Protein AF-R5B9D8-F1 (afdb_monomer_lite)

Secondary structure (DSSP, 8-state):
----------------------------------S--S-PPPSS----HHHHHHHHHTT--SSGGGS-HHHHHHHHHHHHHHHHHHHHSTT--EEEEEEE--TTS--EEEEEETTS-TTTS-EEEEES-TTSTT-EEE-HHHHHHHHHHHHHHHHHHHHHHT-S-EEEE--SS-EE----HHHHHTTTTTTTEE---EEEE-----HHHHHHHHHHHHHHHHHTT-BEEEEEEEES-HHHHHH--TTTHHHHHHTT-EEEEEEEEE-TT--EEE-

Sequence (275 aa):
MRYYKKVLALFCAGLILFGLWGCSGRMDNREDTKTNRLDLPPEHLELSERQREILKKENLPQEYDKLTQTQKRAICRMEKMLCYLDEKYPGVEFRYLEYSAGYFDTEWLSVYPRGGSSSRDIVTVRPAGYNENGTFTDNYIGVYVRPYYEEAIAQYVKDYFQSGNVLVIGPDSVKTTLESTDDAAAGKIAGNCSGSCHIYFYLNLTDEKMKEFCEAFGAWCAENGYSGDHLVTLVESSEKLEEISEFNQYSYLNEDTYTLQYHCTVSTGGTVDIL

Foldseek 3Di:
DDDDDDDDDDDDDDDDDDDDDDDDDPDPPPPPPPPPPPDQQDCADDDDPLLLVVCVVVVHDSHLNRDDSVSSRQSVVVVLQLVVCCVLPPPWDWAFDDWDDDPVQFTKTWTATVVDDSVQRIKIKHAPDDPPPSDIDIQNLQSLLVVVVQVVLLVVVCVVVVDNFKGKAWDSGWQFPDSDSVCSVVVVCFQTTETEIEMEGEDPDDPVRVVVVLVVSLQVCLVRQYFYWYKYFHAPDSVVSVVDDPVCPVVCVVVVRTDDIWTWGQDSNSDTDID

pLDDT: mean 82.47, std 21.44, range [25.39, 98.12]

Structure (mmCIF, N/CA/C/O backbone):
data_AF-R5B9D8-F1
#
_entry.id   AF-R5B9D8-F1
#
loop_
_atom_site.group_PDB
_atom_site.id
_atom_site.type_symbol
_atom_site.label_atom_id
_atom_site.label_alt_id
_atom_site.label_comp_id
_atom_site.label_asym_id
_atom_site.label_entity_id
_atom_site.label_seq_id
_atom_site.pdbx_PDB_ins_code
_atom_site.Cartn_x
_atom_site.Cartn_y
_atom_site.Cartn_z
_atom_site.occupancy
_atom_site.B_iso_or_equiv
_atom_site.auth_seq_id
_atom_site.auth_comp_id
_atom_site.auth_asym_id
_atom_site.auth_atom_id
_atom_site.pdbx_PDB_model_num
ATOM 1 N N . MET A 1 1 ? -8.682 30.482 -6.692 1.00 27.69 1 MET A N 1
ATOM 2 C CA . MET A 1 1 ? -7.330 31.083 -6.806 1.00 27.69 1 MET A CA 1
ATOM 3 C C . MET A 1 1 ? -6.332 30.008 -6.399 1.00 27.69 1 MET A C 1
ATOM 5 O O . MET A 1 1 ? -6.413 29.543 -5.281 1.00 27.69 1 MET A O 1
ATOM 9 N N . ARG A 1 2 ? -5.711 29.321 -7.363 1.00 29.78 2 ARG A N 1
ATOM 10 C CA . ARG A 1 2 ? -4.377 29.596 -7.940 1.00 29.78 2 ARG A CA 1
ATOM 11 C C . ARG A 1 2 ? -3.217 29.236 -6.985 1.00 29.78 2 ARG A C 1
ATOM 13 O O . ARG A 1 2 ? -2.939 29.972 -6.054 1.00 29.78 2 ARG A O 1
ATOM 20 N N . TYR A 1 3 ? -2.515 28.167 -7.376 1.00 33.38 3 TYR A N 1
ATOM 21 C CA . TYR A 1 3 ? -1.113 27.820 -7.098 1.00 33.38 3 TYR A CA 1
ATOM 22 C C . TYR A 1 3 ? -0.706 27.372 -5.68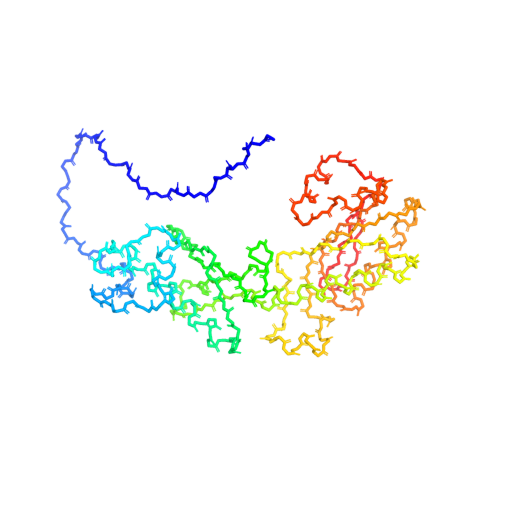9 1.00 33.38 3 TYR A C 1
ATOM 24 O O . TYR A 1 3 ? -0.125 28.142 -4.939 1.00 33.38 3 TYR A O 1
ATOM 32 N N . TYR A 1 4 ? -0.772 26.057 -5.467 1.00 32.19 4 TYR A N 1
ATOM 33 C CA . TYR A 1 4 ? 0.321 25.325 -4.817 1.00 32.19 4 TYR A CA 1
ATOM 34 C C . TYR A 1 4 ? 0.658 24.063 -5.623 1.00 32.19 4 TYR A C 1
ATOM 36 O O . TYR A 1 4 ? 0.332 22.942 -5.260 1.00 32.19 4 TYR A O 1
ATOM 44 N N . LYS A 1 5 ? 1.320 24.272 -6.768 1.00 38.22 5 LYS A N 1
ATOM 45 C CA . LYS A 1 5 ? 2.257 23.287 -7.319 1.00 38.22 5 LYS A CA 1
ATOM 46 C C . LYS A 1 5 ? 3.585 23.505 -6.590 1.00 38.22 5 LYS A C 1
ATOM 48 O O . LYS A 1 5 ? 4.184 24.564 -6.760 1.00 38.22 5 LYS A O 1
ATOM 53 N N . LYS A 1 6 ? 4.039 22.534 -5.802 1.00 29.27 6 LYS A N 1
ATOM 54 C CA . LYS A 1 6 ? 5.438 22.394 -5.369 1.00 29.27 6 LYS A CA 1
ATOM 55 C C . LYS A 1 6 ? 5.791 20.918 -5.561 1.00 29.27 6 LYS A C 1
ATOM 57 O O . LYS A 1 6 ? 5.162 20.071 -4.952 1.00 29.27 6 LYS A O 1
ATOM 62 N N . VAL A 1 7 ? 6.461 20.580 -6.663 1.00 36.31 7 VAL A N 1
ATOM 63 C CA . VAL A 1 7 ? 7.930 20.563 -6.803 1.00 36.31 7 VAL A CA 1
ATOM 64 C C . VAL A 1 7 ? 8.514 19.402 -5.999 1.00 36.31 7 VAL A C 1
ATOM 66 O O . VAL A 1 7 ? 8.877 19.560 -4.842 1.00 36.31 7 VAL A O 1
ATOM 69 N N . LEU A 1 8 ? 8.626 18.253 -6.665 1.00 31.11 8 LEU A N 1
ATOM 70 C CA . LEU A 1 8 ? 9.681 17.279 -6.416 1.00 31.11 8 LEU A CA 1
ATOM 71 C C . LEU A 1 8 ? 10.072 16.677 -7.770 1.00 31.11 8 LEU A C 1
ATOM 73 O O . LEU A 1 8 ? 9.600 15.630 -8.182 1.00 31.11 8 LEU A O 1
ATOM 77 N N . ALA A 1 9 ? 10.846 17.441 -8.530 1.00 33.75 9 ALA A N 1
ATOM 78 C CA . ALA A 1 9 ? 11.525 16.964 -9.721 1.00 33.75 9 ALA A CA 1
ATOM 79 C C . ALA A 1 9 ? 12.817 17.772 -9.851 1.00 33.75 9 ALA A C 1
ATOM 81 O O . ALA A 1 9 ? 12.778 18.995 -9.714 1.00 33.75 9 ALA A O 1
ATOM 82 N N . LEU A 1 10 ? 13.912 17.070 -10.155 1.00 33.00 10 LEU A N 1
ATOM 83 C CA . LEU A 1 10 ? 15.244 17.564 -10.537 1.00 33.00 10 LEU A CA 1
ATOM 84 C C . LEU A 1 10 ? 16.211 17.956 -9.408 1.00 33.00 10 LEU A C 1
ATOM 86 O O . LEU A 1 10 ? 16.256 19.103 -8.991 1.00 33.00 10 LEU A O 1
ATOM 90 N N . PHE A 1 11 ? 17.115 17.031 -9.077 1.00 33.09 11 PHE A N 1
ATOM 91 C CA . PHE A 1 11 ? 18.554 17.285 -8.886 1.00 33.09 11 PHE A CA 1
ATOM 92 C C . PHE A 1 11 ? 19.258 16.003 -9.381 1.00 33.09 11 PHE A C 1
ATOM 94 O O . PHE A 1 11 ? 18.942 14.920 -8.913 1.00 33.09 11 PHE A O 1
ATOM 101 N N . CYS A 1 12 ? 20.069 15.996 -10.441 1.00 32.62 12 CYS A N 1
ATOM 102 C CA . CYS A 1 12 ? 21.365 16.659 -10.535 1.00 32.62 12 CYS A CA 1
ATOM 103 C C . CYS A 1 12 ? 21.756 16.940 -11.996 1.00 32.62 12 CYS A C 1
ATOM 105 O O . CYS A 1 12 ? 21.919 16.013 -12.789 1.00 32.62 12 CYS A O 1
ATOM 107 N N . ALA A 1 13 ? 22.034 18.203 -12.319 1.00 32.88 13 ALA A N 1
ATOM 108 C CA . ALA A 1 13 ? 22.912 18.565 -13.428 1.00 32.88 13 ALA A CA 1
ATOM 109 C C . ALA A 1 13 ? 23.598 19.907 -13.129 1.00 32.88 13 ALA A C 1
ATOM 111 O O . ALA A 1 13 ? 22.935 20.931 -13.006 1.00 32.88 13 ALA A O 1
ATOM 112 N N . GLY A 1 14 ? 24.932 19.885 -13.051 1.00 32.25 14 GLY A N 1
ATOM 113 C CA . GLY A 1 14 ? 25.779 21.054 -13.298 1.00 32.25 14 GLY A CA 1
ATOM 114 C C . GLY A 1 14 ? 26.207 21.885 -12.089 1.00 32.25 14 GLY A C 1
ATOM 115 O O . GLY A 1 14 ? 25.627 22.929 -11.836 1.00 32.25 14 GLY A O 1
ATOM 116 N N . LEU A 1 15 ? 27.326 21.509 -11.459 1.00 31.81 15 LEU A N 1
ATOM 117 C CA . LEU A 1 15 ? 28.283 22.467 -10.886 1.00 31.81 15 LEU A CA 1
ATOM 118 C C . LEU A 1 15 ? 29.710 21.923 -11.056 1.00 31.81 15 LEU A C 1
ATOM 120 O O . LEU A 1 15 ? 30.283 21.309 -10.163 1.00 31.81 15 LEU A O 1
ATOM 124 N N . ILE A 1 16 ? 30.291 22.164 -12.228 1.00 39.19 16 ILE A N 1
ATOM 125 C CA . ILE A 1 16 ? 31.743 22.278 -12.378 1.00 39.19 16 ILE A CA 1
ATOM 126 C C . ILE A 1 16 ? 31.962 23.669 -12.952 1.00 39.19 16 ILE A C 1
ATOM 128 O O . ILE A 1 16 ? 31.450 23.936 -14.035 1.00 39.19 16 ILE A O 1
ATOM 132 N N . LEU A 1 17 ? 32.665 24.536 -12.215 1.00 34.97 17 LEU A N 1
ATOM 133 C CA . LEU A 1 17 ? 33.720 25.419 -12.724 1.00 34.97 17 LEU A CA 1
ATOM 134 C C . LEU A 1 17 ? 34.327 26.278 -11.588 1.00 34.97 17 LEU A C 1
ATOM 136 O O . LEU A 1 17 ? 33.625 26.971 -10.860 1.00 34.97 17 LEU A O 1
ATOM 140 N N . PHE A 1 18 ? 35.663 26.238 -11.548 1.00 34.41 18 PHE A N 1
ATOM 141 C CA . PHE A 1 18 ? 36.641 27.105 -10.872 1.00 34.41 18 PHE A CA 1
ATOM 142 C C . PHE A 1 18 ? 36.944 26.938 -9.371 1.00 34.41 18 PHE A C 1
ATOM 144 O O . PHE A 1 18 ? 36.480 27.681 -8.515 1.00 34.41 18 PHE A O 1
ATOM 151 N N . GLY A 1 19 ? 37.939 26.080 -9.122 1.00 32.44 19 GLY A N 1
ATOM 152 C CA . GLY A 1 19 ? 39.012 26.305 -8.152 1.00 32.44 19 GLY A CA 1
ATOM 153 C C . GLY A 1 19 ? 40.303 25.659 -8.673 1.00 32.44 19 GLY A C 1
ATOM 154 O O . GLY A 1 19 ? 40.477 24.451 -8.557 1.00 32.44 19 GLY A O 1
ATOM 155 N N . LEU A 1 20 ? 41.166 26.439 -9.333 1.00 35.62 20 LEU A N 1
ATOM 156 C CA . LEU A 1 20 ? 42.507 26.021 -9.766 1.00 35.62 20 LEU A CA 1
ATOM 157 C C . LEU A 1 20 ? 43.521 26.159 -8.616 1.00 35.62 20 LEU A C 1
ATOM 159 O O . LEU A 1 20 ? 43.410 27.083 -7.816 1.00 35.62 20 LEU A O 1
ATOM 163 N N . TRP A 1 21 ? 44.550 25.299 -8.684 1.00 32.94 21 TRP A N 1
ATOM 164 C CA . TRP A 1 21 ? 45.818 25.244 -7.925 1.00 32.94 21 TRP A CA 1
ATOM 165 C C . TRP A 1 21 ? 45.759 24.670 -6.499 1.00 32.94 21 TRP A C 1
ATOM 167 O O . TRP A 1 21 ? 45.088 25.201 -5.633 1.00 32.94 21 TRP A O 1
ATOM 177 N N . GLY A 1 22 ? 46.507 23.625 -6.142 1.00 25.39 22 GLY A N 1
ATOM 178 C CA . GLY A 1 22 ? 47.475 22.813 -6.875 1.00 25.39 22 GLY A CA 1
ATOM 179 C C . GLY A 1 22 ? 48.211 21.894 -5.893 1.00 25.39 22 GLY A C 1
ATOM 180 O O . GLY A 1 22 ? 48.452 22.285 -4.758 1.00 25.39 22 GLY A O 1
ATOM 181 N N . CYS A 1 23 ? 48.560 20.687 -6.335 1.00 29.36 23 CYS A N 1
ATOM 182 C CA . CYS A 1 23 ? 49.797 19.997 -5.971 1.00 29.36 23 CYS A CA 1
ATOM 183 C C . CYS A 1 23 ? 49.978 18.803 -6.909 1.00 29.36 23 CYS A C 1
ATOM 185 O O . CYS A 1 23 ? 49.129 17.918 -6.993 1.00 29.36 23 CYS A O 1
ATOM 187 N N . SER A 1 24 ? 51.095 18.825 -7.634 1.00 33.47 24 SER A N 1
ATOM 188 C CA . SER A 1 24 ? 51.610 17.727 -8.442 1.00 33.47 24 SER A CA 1
ATOM 189 C C . SER A 1 24 ? 51.655 16.427 -7.644 1.00 33.47 24 SER A C 1
ATOM 191 O O . SER A 1 24 ? 52.477 16.266 -6.748 1.00 33.47 24 SER A O 1
ATOM 193 N N . GLY A 1 25 ? 50.825 15.476 -8.047 1.00 27.89 25 GLY A N 1
ATOM 194 C CA . GLY A 1 25 ? 50.969 14.065 -7.739 1.00 27.89 25 GLY A CA 1
ATOM 195 C C . GLY A 1 25 ? 50.759 13.308 -9.035 1.00 27.89 25 GLY A C 1
ATOM 196 O O . GLY A 1 25 ? 49.635 13.147 -9.495 1.00 27.89 25 GLY A O 1
ATOM 197 N N . ARG A 1 26 ? 51.859 12.911 -9.666 1.00 32.00 26 ARG A N 1
ATOM 198 C CA . ARG A 1 26 ? 51.882 12.019 -10.822 1.00 32.00 26 ARG A CA 1
ATOM 199 C C . ARG A 1 26 ? 51.353 10.659 -10.348 1.00 32.00 26 ARG A C 1
ATOM 201 O O . ARG A 1 26 ? 52.117 9.862 -9.821 1.00 32.00 26 ARG A O 1
ATOM 208 N N . MET A 1 27 ? 50.042 10.447 -10.443 1.00 27.39 27 MET A N 1
ATOM 209 C CA . MET A 1 27 ? 49.426 9.142 -10.220 1.00 27.39 27 MET A CA 1
ATOM 210 C C . MET A 1 27 ? 49.463 8.392 -11.543 1.00 27.39 27 MET A C 1
ATOM 212 O O . MET A 1 27 ? 48.780 8.754 -12.499 1.00 27.39 27 MET A O 1
ATOM 216 N N . ASP A 1 28 ? 50.338 7.392 -11.591 1.00 27.53 28 ASP A N 1
ATOM 217 C CA . ASP A 1 28 ? 50.348 6.381 -12.633 1.00 27.53 28 ASP A CA 1
ATOM 218 C C . ASP A 1 28 ? 48.935 5.827 -12.827 1.00 27.53 28 ASP A C 1
ATOM 220 O O . ASP A 1 28 ? 48.217 5.559 -11.860 1.00 27.53 28 ASP A O 1
ATOM 224 N N . ASN A 1 29 ? 48.564 5.649 -14.096 1.00 33.94 29 ASN A N 1
ATOM 225 C CA . ASN A 1 29 ? 47.385 4.910 -14.522 1.00 33.94 29 ASN A CA 1
ATOM 226 C C . ASN A 1 29 ? 47.456 3.488 -13.955 1.00 33.94 29 ASN A C 1
ATOM 228 O O . ASN A 1 29 ? 47.961 2.567 -14.597 1.00 33.94 29 ASN A O 1
ATOM 232 N N . ARG A 1 30 ? 46.936 3.300 -12.746 1.00 31.50 30 ARG A N 1
ATOM 233 C CA . ARG A 1 30 ? 46.446 2.009 -12.305 1.00 31.50 30 ARG A CA 1
ATOM 234 C C . ARG A 1 30 ? 44.978 1.993 -12.682 1.00 31.50 30 ARG A C 1
ATOM 236 O O . ARG A 1 30 ? 44.155 2.661 -12.070 1.00 31.50 30 ARG A O 1
ATOM 243 N N . GLU A 1 31 ? 44.697 1.288 -13.767 1.00 37.78 31 GLU A N 1
ATOM 244 C CA . GLU A 1 31 ? 43.374 0.775 -14.086 1.00 37.78 31 GLU A CA 1
ATOM 245 C C . GLU A 1 31 ? 42.810 0.069 -12.840 1.00 37.78 31 GLU A C 1
ATOM 247 O O . GLU A 1 31 ? 43.028 -1.128 -12.630 1.00 37.78 31 GLU A O 1
ATOM 252 N N . ASP A 1 32 ? 42.077 0.802 -12.002 1.00 32.09 32 ASP A N 1
ATOM 253 C CA . ASP A 1 32 ? 41.196 0.229 -10.986 1.00 32.09 32 ASP A CA 1
ATOM 254 C C . ASP A 1 32 ? 39.976 -0.359 -11.703 1.00 32.09 32 ASP A C 1
ATOM 256 O O . ASP A 1 32 ? 38.847 0.128 -11.671 1.00 32.09 32 ASP A O 1
ATOM 260 N N . THR A 1 33 ? 40.250 -1.454 -12.408 1.00 35.25 33 THR A N 1
ATOM 261 C CA . THR A 1 33 ? 39.297 -2.304 -13.113 1.00 35.25 33 THR A CA 1
ATOM 262 C C . THR A 1 33 ? 38.542 -3.150 -12.092 1.00 35.25 33 THR A C 1
ATOM 264 O O . THR A 1 33 ? 38.706 -4.365 -12.054 1.00 35.25 33 THR A O 1
ATOM 267 N N . LYS A 1 34 ? 37.751 -2.520 -11.218 1.00 35.97 34 LYS A N 1
ATOM 268 C CA . LYS A 1 34 ? 36.760 -3.202 -10.362 1.00 35.97 34 LYS A CA 1
ATOM 269 C C . LYS A 1 34 ? 35.503 -2.365 -10.096 1.00 35.97 34 LYS A C 1
ATOM 271 O O . LYS A 1 34 ? 34.794 -2.610 -9.128 1.00 35.97 34 LYS A O 1
ATOM 276 N N . THR A 1 35 ? 35.157 -1.433 -10.977 1.00 36.94 35 THR A N 1
ATOM 277 C CA . THR A 1 35 ? 33.750 -1.055 -11.154 1.00 36.94 35 THR A CA 1
ATOM 278 C C . THR A 1 35 ? 33.076 -2.141 -11.986 1.00 36.94 35 THR A C 1
ATOM 280 O O . THR A 1 35 ? 33.564 -2.519 -13.049 1.00 36.94 35 THR A O 1
ATOM 283 N N . ASN A 1 36 ? 31.999 -2.701 -11.441 1.00 39.03 36 ASN A N 1
ATOM 284 C CA . ASN A 1 36 ? 31.184 -3.773 -12.006 1.00 39.03 36 ASN A CA 1
ATOM 285 C C . ASN A 1 36 ? 31.029 -3.629 -13.538 1.00 39.03 36 ASN A C 1
ATOM 287 O O . ASN A 1 36 ? 30.286 -2.780 -14.020 1.00 39.03 36 ASN A O 1
ATOM 291 N N . ARG A 1 37 ? 31.743 -4.461 -14.309 1.00 37.72 37 ARG A N 1
ATOM 292 C CA . ARG A 1 37 ? 31.668 -4.562 -15.783 1.00 37.72 37 ARG A CA 1
ATOM 293 C C . ARG A 1 37 ? 30.352 -5.196 -16.274 1.00 37.72 37 ARG A C 1
ATOM 295 O O . ARG A 1 37 ? 30.270 -5.599 -17.430 1.00 37.72 37 ARG A O 1
ATOM 302 N N . LEU A 1 38 ? 29.336 -5.311 -15.419 1.00 47.44 38 LEU A N 1
ATOM 303 C CA . LEU A 1 38 ? 28.010 -5.781 -15.801 1.00 47.44 38 LEU A CA 1
ATOM 304 C C . LEU A 1 38 ? 27.117 -4.573 -16.121 1.00 47.44 38 LEU A C 1
ATOM 306 O O . LEU A 1 38 ? 26.884 -3.724 -15.266 1.00 47.44 38 LEU A O 1
ATOM 310 N N . ASP A 1 39 ? 26.609 -4.546 -17.355 1.00 60.81 39 ASP A N 1
ATOM 311 C CA . ASP A 1 39 ? 25.593 -3.632 -17.902 1.00 60.81 39 ASP A CA 1
ATOM 312 C C . ASP A 1 39 ? 26.059 -2.242 -18.383 1.00 60.81 39 ASP A C 1
ATOM 314 O O . ASP A 1 39 ? 25.460 -1.214 -18.049 1.00 60.81 39 ASP A O 1
ATOM 318 N N . LEU A 1 40 ? 27.067 -2.187 -19.262 1.00 66.25 40 LEU A N 1
ATOM 319 C CA . LEU A 1 40 ? 27.126 -1.065 -20.207 1.00 66.25 40 LEU A CA 1
ATOM 320 C C . LEU A 1 40 ? 25.925 -1.183 -21.163 1.00 66.25 40 LEU A C 1
ATOM 322 O O . LEU A 1 40 ? 25.760 -2.240 -21.777 1.00 66.25 40 LEU A O 1
ATOM 326 N N . PRO A 1 41 ? 25.070 -0.150 -21.283 1.00 78.62 41 PRO A N 1
ATOM 327 C CA . PRO A 1 41 ? 23.979 -0.184 -22.243 1.00 78.62 41 PRO A CA 1
ATOM 328 C C . PRO A 1 41 ? 24.560 -0.260 -23.667 1.00 78.62 41 PRO A C 1
ATOM 330 O O . PRO A 1 41 ? 25.654 0.268 -23.902 1.00 78.62 41 PRO A O 1
ATOM 333 N N . PRO A 1 42 ? 23.865 -0.915 -24.612 1.00 83.06 42 PRO A N 1
ATOM 334 C CA . PRO A 1 42 ? 24.361 -1.075 -25.976 1.00 83.06 42 PRO A CA 1
ATOM 335 C C . PRO A 1 42 ? 24.597 0.290 -26.634 1.00 83.06 42 PRO A C 1
ATOM 337 O O . PRO A 1 42 ? 23.949 1.275 -26.276 1.00 83.06 42 PRO A O 1
ATOM 340 N N . GLU A 1 43 ? 25.513 0.367 -27.603 1.00 78.25 43 GLU A N 1
ATOM 341 C CA . GLU A 1 43 ? 25.778 1.627 -28.317 1.00 78.25 43 GLU A CA 1
ATOM 342 C C . GLU A 1 43 ? 24.554 2.088 -29.114 1.00 78.25 43 GLU A C 1
ATOM 344 O O . GLU A 1 43 ? 24.194 3.268 -29.041 1.00 78.25 43 GLU A O 1
ATOM 349 N N . HIS A 1 44 ? 23.874 1.127 -29.748 1.00 79.62 44 HIS A N 1
ATOM 350 C CA . HIS A 1 44 ? 22.641 1.292 -30.509 1.00 79.62 44 HIS A CA 1
ATOM 351 C C . HIS A 1 44 ? 21.555 0.342 -29.996 1.00 79.62 44 HIS A C 1
ATOM 353 O O . HIS A 1 44 ? 21.830 -0.813 -29.669 1.00 79.62 44 HIS A O 1
ATOM 359 N N . LEU A 1 45 ? 20.318 0.829 -29.946 1.00 89.12 45 LEU A N 1
ATOM 360 C CA . LEU A 1 45 ? 19.140 0.063 -29.553 1.00 89.12 45 LEU A CA 1
ATOM 361 C C . LEU A 1 45 ? 17.917 0.636 -30.266 1.00 89.12 45 LEU A C 1
ATOM 363 O O . LEU A 1 45 ? 17.684 1.848 -30.235 1.00 89.12 45 LEU A O 1
ATOM 367 N N . GLU A 1 46 ? 17.110 -0.228 -30.873 1.00 92.44 46 GLU A N 1
ATOM 368 C CA . GLU A 1 46 ? 15.774 0.163 -31.312 1.00 92.44 46 GLU A CA 1
ATOM 369 C C . GLU A 1 46 ? 14.851 0.230 -30.094 1.00 92.44 46 GLU A C 1
ATOM 371 O O . GLU A 1 46 ? 14.567 -0.780 -29.455 1.00 92.44 46 GLU A O 1
ATOM 376 N N . LEU A 1 47 ? 14.408 1.442 -29.750 1.00 93.12 47 LEU A N 1
ATOM 377 C CA . LEU A 1 47 ? 13.523 1.658 -28.605 1.00 93.12 47 LEU A CA 1
ATOM 378 C C . LEU A 1 47 ? 12.143 1.054 -28.859 1.00 93.12 47 LEU A C 1
ATOM 380 O O . LEU A 1 47 ? 11.502 1.389 -29.867 1.00 93.12 47 LEU A O 1
ATOM 384 N N . SER A 1 48 ? 11.669 0.260 -27.896 1.00 94.06 48 SER A N 1
ATOM 385 C CA . SER A 1 48 ? 10.288 -0.226 -27.856 1.00 94.06 48 SER A CA 1
ATOM 386 C C . SER A 1 48 ? 9.296 0.934 -27.692 1.00 94.06 48 SER A C 1
ATOM 388 O O . SER A 1 48 ? 9.665 2.042 -27.289 1.00 94.06 48 SER A O 1
ATOM 390 N N . GLU A 1 49 ? 8.018 0.696 -27.994 1.00 94.56 49 GLU A N 1
ATOM 391 C CA . GLU A 1 49 ? 6.959 1.699 -27.807 1.00 94.56 49 GLU A CA 1
ATOM 392 C C . GLU A 1 49 ? 6.887 2.165 -26.347 1.00 94.56 49 GLU A C 1
ATOM 394 O O . GLU A 1 49 ? 6.982 3.363 -26.080 1.00 94.56 49 GLU A O 1
ATOM 399 N N . ARG A 1 50 ? 6.881 1.217 -25.401 1.00 94.75 50 ARG A N 1
ATOM 400 C CA . ARG A 1 50 ? 6.924 1.482 -23.955 1.00 94.75 50 ARG A CA 1
ATOM 401 C C . ARG A 1 50 ? 8.104 2.372 -23.563 1.00 94.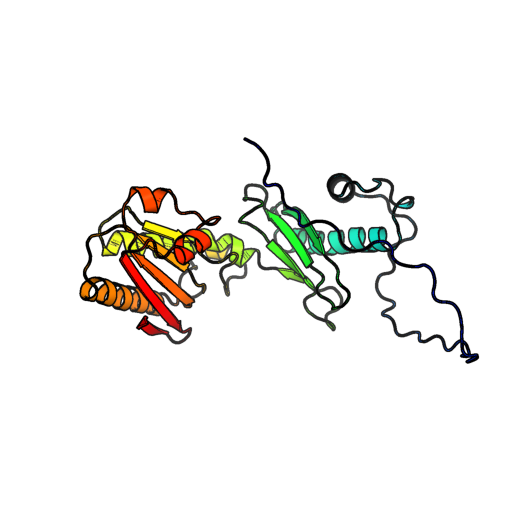75 50 ARG A C 1
ATOM 403 O O . ARG A 1 50 ? 7.933 3.349 -22.837 1.00 94.75 50 ARG A O 1
ATOM 410 N N . GLN A 1 51 ? 9.302 2.086 -24.071 1.00 96.00 51 GLN A N 1
ATOM 411 C CA . GLN A 1 51 ? 10.478 2.907 -23.777 1.00 96.00 51 GLN A CA 1
ATOM 412 C C . GLN A 1 51 ? 10.343 4.330 -24.339 1.00 96.00 51 GLN A C 1
ATOM 414 O O . GLN A 1 51 ? 10.711 5.295 -23.667 1.00 96.00 51 GLN A O 1
ATOM 419 N N . ARG A 1 52 ? 9.784 4.494 -25.545 1.00 96.44 52 ARG A N 1
ATOM 420 C CA . ARG A 1 52 ? 9.529 5.822 -26.133 1.00 96.44 52 ARG A CA 1
ATOM 421 C C . ARG A 1 52 ? 8.501 6.613 -25.332 1.00 96.44 52 ARG A C 1
ATOM 423 O O . ARG A 1 52 ? 8.679 7.818 -25.162 1.00 96.44 52 ARG A O 1
ATOM 430 N N . GLU A 1 53 ? 7.464 5.960 -24.818 1.00 95.81 53 GLU A N 1
ATOM 431 C CA . GLU A 1 53 ? 6.464 6.591 -23.952 1.00 95.81 53 GLU A CA 1
ATOM 432 C C . GLU A 1 53 ? 7.067 7.082 -22.634 1.00 95.81 53 GLU A C 1
ATOM 434 O O . GLU A 1 53 ? 6.819 8.224 -22.240 1.00 95.81 53 GLU A O 1
ATOM 439 N N . ILE A 1 54 ? 7.914 6.267 -21.994 1.00 96.50 54 ILE A N 1
ATOM 440 C CA . ILE A 1 54 ? 8.650 6.650 -20.780 1.00 96.50 54 ILE A CA 1
ATOM 441 C C . ILE A 1 54 ? 9.528 7.874 -21.062 1.00 96.50 54 ILE A C 1
ATOM 443 O O . ILE A 1 54 ? 9.417 8.889 -20.375 1.00 96.50 54 ILE A O 1
ATOM 447 N N . LEU A 1 55 ? 10.343 7.829 -22.123 1.00 96.75 55 LEU A N 1
ATOM 448 C CA . LEU A 1 55 ? 11.208 8.949 -22.509 1.00 96.75 55 LEU A CA 1
ATOM 449 C C . LEU A 1 55 ? 10.400 10.218 -22.805 1.00 96.75 55 LEU A C 1
ATOM 451 O O . LEU A 1 55 ? 10.776 11.305 -22.372 1.00 96.75 55 LEU A O 1
ATOM 455 N N . LYS A 1 56 ? 9.260 10.092 -23.492 1.00 96.50 56 LYS A N 1
ATOM 456 C CA . LYS A 1 56 ? 8.357 11.214 -23.765 1.00 96.50 56 LYS A CA 1
ATOM 457 C C . LYS A 1 56 ? 7.799 11.821 -22.477 1.00 96.50 56 LYS A C 1
ATOM 459 O O . LYS A 1 56 ? 7.754 13.045 -22.374 1.00 96.50 56 LYS A O 1
ATOM 464 N N . LYS A 1 57 ? 7.388 10.998 -21.506 1.00 94.75 57 LYS A N 1
ATOM 465 C CA . LYS A 1 57 ? 6.872 11.461 -20.206 1.00 94.75 57 LYS A CA 1
ATOM 466 C C . LYS A 1 57 ? 7.932 12.234 -19.415 1.00 94.75 57 LYS A C 1
ATOM 468 O O . LYS A 1 57 ? 7.612 13.259 -18.820 1.00 94.75 57 LYS A O 1
ATOM 473 N N . GLU A 1 58 ? 9.187 11.799 -19.496 1.00 93.00 58 GLU A N 1
ATOM 474 C CA . GLU A 1 58 ? 10.347 12.466 -18.887 1.00 93.00 58 GLU A CA 1
ATOM 475 C C . GLU A 1 58 ? 10.879 13.662 -19.704 1.00 93.00 58 GLU A C 1
ATOM 477 O O . GLU A 1 58 ? 11.865 14.291 -19.325 1.00 93.00 58 GLU A O 1
ATOM 482 N N . ASN A 1 59 ? 10.233 14.016 -20.824 1.00 96.19 59 ASN A N 1
ATOM 483 C CA . ASN A 1 59 ? 10.672 15.064 -21.757 1.00 96.19 59 ASN A CA 1
ATOM 484 C C . ASN A 1 59 ? 12.092 14.838 -22.320 1.00 96.19 59 ASN A C 1
ATOM 486 O O . ASN A 1 59 ? 12.850 15.785 -22.542 1.00 96.19 59 ASN A O 1
ATOM 490 N N . LEU A 1 60 ? 12.448 13.577 -22.568 1.00 95.88 60 LEU A N 1
ATOM 491 C CA . LEU A 1 60 ? 13.729 13.152 -23.128 1.00 95.88 60 LEU A CA 1
ATOM 492 C C . LEU A 1 60 ? 13.636 12.849 -24.638 1.00 95.88 60 LEU A C 1
ATOM 494 O O . LEU A 1 60 ? 12.545 12.607 -25.165 1.00 95.88 60 LEU A O 1
ATOM 498 N N . PRO A 1 61 ? 14.775 12.837 -25.364 1.00 95.81 61 PRO A N 1
ATOM 499 C CA . PRO A 1 61 ? 14.813 12.410 -26.761 1.00 95.81 61 PRO A CA 1
ATOM 500 C C . PRO A 1 61 ? 14.268 10.986 -26.948 1.00 95.81 61 PRO A C 1
ATOM 502 O O . PRO A 1 61 ? 14.636 10.078 -26.215 1.00 95.81 61 PRO A O 1
ATOM 505 N N . GLN A 1 62 ? 13.437 10.770 -27.970 1.00 94.44 62 GLN A N 1
ATOM 506 C CA . GLN A 1 62 ? 12.882 9.445 -28.308 1.00 94.44 62 GLN A CA 1
ATOM 507 C C . GLN A 1 62 ? 13.743 8.663 -29.318 1.00 94.44 62 GLN A C 1
ATOM 509 O O . GLN A 1 62 ? 13.326 7.622 -29.823 1.00 94.44 62 GLN A O 1
ATOM 514 N N . GLU A 1 63 ? 14.928 9.176 -29.644 1.00 94.81 63 GLU A N 1
ATOM 515 C CA . GLU A 1 63 ? 15.948 8.483 -30.431 1.00 94.81 63 GLU A CA 1
ATOM 516 C C . GLU A 1 63 ? 17.068 8.068 -29.480 1.00 94.81 63 GLU A C 1
ATOM 518 O O . GLU A 1 63 ? 17.656 8.920 -28.812 1.00 94.81 63 GLU A O 1
ATOM 523 N N . TYR A 1 64 ? 17.366 6.770 -29.426 1.00 93.62 64 TYR A N 1
ATOM 524 C CA . TYR A 1 64 ? 18.316 6.212 -28.465 1.00 93.62 64 TYR A CA 1
ATOM 525 C C . TYR A 1 64 ? 19.701 6.856 -28.554 1.00 93.62 64 TYR A C 1
ATOM 527 O O . TYR A 1 64 ? 20.308 7.181 -27.537 1.00 93.62 64 TYR A O 1
ATOM 535 N N . ASP A 1 65 ? 20.180 7.120 -29.769 1.00 94.06 65 ASP A N 1
ATOM 536 C CA . ASP A 1 65 ? 21.504 7.703 -30.001 1.00 94.06 65 ASP A CA 1
ATOM 537 C C . ASP A 1 65 ? 21.629 9.150 -29.503 1.00 94.06 65 ASP A C 1
ATOM 539 O O . ASP A 1 65 ? 22.739 9.633 -29.289 1.00 94.06 65 ASP A O 1
ATOM 543 N N . LYS A 1 66 ? 20.501 9.830 -29.259 1.00 95.38 66 LYS A N 1
ATOM 544 C CA . LYS A 1 66 ? 20.458 11.180 -28.677 1.00 95.38 66 LYS A CA 1
ATOM 545 C C . LYS A 1 66 ? 20.437 11.174 -27.145 1.00 95.38 66 LYS A C 1
ATOM 547 O O . LYS A 1 66 ? 20.491 12.245 -26.541 1.00 95.38 66 LYS A O 1
ATOM 552 N N . LEU A 1 67 ? 20.346 10.004 -26.513 1.00 93.75 67 LEU A N 1
ATOM 553 C CA . LEU A 1 67 ? 20.389 9.864 -25.060 1.00 93.75 67 LEU A CA 1
ATOM 554 C C . LEU A 1 67 ? 21.829 9.923 -24.542 1.00 93.75 67 LEU A C 1
ATOM 556 O O . LEU A 1 67 ? 22.755 9.374 -25.141 1.00 93.75 67 LEU A O 1
ATOM 560 N N . THR A 1 68 ? 22.013 10.532 -23.371 1.00 92.88 68 THR A N 1
ATOM 561 C CA . THR A 1 68 ? 23.279 10.445 -22.632 1.00 92.88 68 THR A CA 1
ATOM 562 C C . THR A 1 68 ? 23.532 9.011 -22.166 1.00 92.88 68 THR A C 1
ATOM 564 O O . THR A 1 68 ? 22.597 8.226 -22.009 1.00 92.88 68 THR A O 1
ATOM 567 N N . GLN A 1 69 ? 24.784 8.664 -21.860 1.00 89.12 69 GLN A N 1
ATOM 568 C CA . GLN A 1 69 ? 25.124 7.327 -21.358 1.00 89.12 69 GLN A CA 1
ATOM 569 C C . GLN A 1 69 ? 24.308 6.935 -20.111 1.00 89.12 69 GLN A C 1
ATOM 571 O O . GLN A 1 69 ? 23.866 5.794 -19.983 1.00 89.12 69 GLN A O 1
ATOM 576 N N . THR A 1 70 ? 24.058 7.892 -19.213 1.00 87.81 70 THR A N 1
ATOM 577 C CA . THR A 1 70 ? 23.229 7.687 -18.018 1.00 87.81 70 THR A CA 1
ATOM 578 C C . THR A 1 70 ? 21.773 7.401 -18.385 1.00 87.81 70 THR A C 1
ATOM 580 O O . THR A 1 70 ? 21.180 6.477 -17.838 1.00 87.81 70 THR A O 1
ATOM 583 N N . GLN A 1 71 ? 21.207 8.136 -19.346 1.00 92.50 71 GLN A N 1
ATOM 584 C CA . GLN A 1 71 ? 19.840 7.908 -19.828 1.00 92.50 71 GLN A CA 1
ATOM 585 C C . GLN A 1 71 ? 19.706 6.563 -20.552 1.00 92.50 71 GLN A C 1
ATOM 587 O O . GLN A 1 71 ? 18.753 5.833 -20.294 1.00 92.50 71 GLN A O 1
ATOM 592 N N . LYS A 1 72 ? 20.688 6.195 -21.390 1.00 93.00 72 LYS A N 1
ATOM 593 C CA . LYS A 1 72 ? 20.773 4.871 -22.030 1.00 93.00 72 LYS A CA 1
ATOM 594 C C . LYS A 1 72 ? 20.780 3.751 -20.989 1.00 93.00 72 LYS A C 1
ATOM 596 O O . LYS A 1 72 ? 20.056 2.767 -21.122 1.00 93.00 72 LYS A O 1
ATOM 601 N N . ARG A 1 73 ? 21.554 3.916 -19.912 1.00 89.00 73 ARG A N 1
ATOM 602 C CA . ARG A 1 73 ? 21.593 2.952 -18.807 1.00 89.00 73 ARG A CA 1
ATOM 603 C C . ARG A 1 73 ? 20.250 2.877 -18.082 1.00 89.00 73 ARG A C 1
ATOM 605 O O . ARG A 1 73 ? 19.755 1.776 -17.873 1.00 89.00 73 ARG A O 1
ATOM 612 N N . ALA A 1 74 ? 19.654 4.020 -17.746 1.00 90.75 74 ALA A N 1
ATOM 613 C CA . ALA A 1 74 ? 18.371 4.083 -17.052 1.00 90.75 74 ALA A CA 1
ATOM 614 C C . ALA A 1 74 ? 17.247 3.406 -17.851 1.00 90.75 74 ALA A C 1
ATOM 616 O O . ALA A 1 74 ? 16.551 2.559 -17.305 1.00 90.75 74 ALA A O 1
ATOM 617 N N . ILE A 1 75 ? 17.107 3.698 -19.151 1.00 93.88 75 ILE A N 1
ATOM 618 C CA . ILE A 1 75 ? 16.042 3.099 -19.974 1.00 93.88 75 ILE A CA 1
ATOM 619 C C . ILE A 1 75 ? 16.203 1.582 -20.132 1.00 93.88 75 ILE A C 1
ATOM 621 O O . ILE A 1 75 ? 15.212 0.856 -20.119 1.00 93.88 75 ILE A O 1
ATOM 625 N N . CYS A 1 76 ? 17.442 1.082 -20.190 1.00 90.62 76 CYS A N 1
ATOM 626 C CA . CYS A 1 76 ? 17.707 -0.358 -20.193 1.00 90.62 76 CYS A CA 1
ATOM 627 C C . CYS A 1 76 ? 17.395 -1.007 -18.836 1.00 90.62 76 CYS A C 1
ATOM 629 O O . CYS A 1 76 ? 16.865 -2.114 -18.791 1.00 90.62 76 CYS A O 1
ATOM 631 N N . ARG A 1 77 ? 17.725 -0.338 -17.723 1.00 90.88 77 ARG A N 1
ATOM 632 C CA . ARG A 1 77 ? 17.444 -0.834 -16.367 1.00 90.88 77 ARG A CA 1
ATOM 633 C C . ARG A 1 77 ? 15.946 -0.884 -16.076 1.00 90.88 77 ARG A C 1
ATOM 635 O O . ARG A 1 77 ? 15.465 -1.918 -15.621 1.00 90.88 77 ARG A O 1
ATOM 642 N N . MET A 1 78 ? 15.218 0.179 -16.419 1.00 93.25 78 MET A N 1
ATOM 643 C CA . MET A 1 78 ? 13.758 0.214 -16.329 1.00 93.25 78 MET A CA 1
ATOM 644 C C . MET A 1 78 ? 13.125 -0.929 -17.123 1.00 93.25 78 MET A C 1
ATOM 646 O O . MET A 1 78 ? 12.253 -1.609 -16.598 1.00 93.25 78 MET A O 1
ATOM 650 N N . GLU A 1 79 ? 13.600 -1.196 -18.344 1.00 93.12 79 GLU A N 1
ATOM 651 C CA . GLU A 1 79 ? 13.075 -2.299 -19.157 1.00 93.12 79 GLU A CA 1
ATOM 652 C C . GLU A 1 79 ? 13.265 -3.662 -18.477 1.00 93.12 79 GLU A C 1
ATOM 654 O O . GLU A 1 79 ? 12.327 -4.448 -18.435 1.00 93.12 79 GLU A O 1
ATOM 659 N N . LYS A 1 80 ? 14.426 -3.926 -17.858 1.00 91.81 80 LYS A N 1
ATOM 660 C CA . LYS A 1 80 ? 14.644 -5.169 -17.092 1.00 91.81 80 LYS A CA 1
ATOM 661 C C . LYS A 1 80 ? 13.662 -5.308 -15.920 1.00 91.81 80 LYS A C 1
ATOM 663 O O . LYS A 1 80 ? 13.128 -6.391 -15.703 1.00 91.81 80 LYS A O 1
ATOM 668 N N . MET A 1 81 ? 13.418 -4.225 -15.178 1.00 94.12 81 MET A N 1
ATOM 669 C CA . MET A 1 81 ? 12.467 -4.212 -14.056 1.00 94.12 81 MET A CA 1
ATOM 670 C C . MET A 1 81 ? 11.013 -4.385 -14.516 1.00 94.12 81 MET A C 1
ATOM 672 O O . MET A 1 81 ? 10.228 -5.039 -13.837 1.00 94.12 81 MET A O 1
ATOM 676 N N . LEU A 1 82 ? 10.653 -3.816 -15.667 1.00 95.75 82 LEU A N 1
ATOM 677 C CA . LEU A 1 82 ? 9.321 -3.964 -16.253 1.00 95.75 82 LEU A CA 1
ATOM 678 C C . LEU A 1 82 ? 9.102 -5.382 -16.788 1.00 95.75 82 LEU A C 1
ATOM 680 O O . LEU A 1 82 ? 8.073 -5.973 -16.485 1.00 95.75 82 LEU A O 1
ATOM 684 N N . CYS A 1 83 ? 10.081 -5.964 -17.489 1.00 93.75 83 CYS A N 1
ATOM 685 C CA . CYS A 1 83 ? 10.008 -7.361 -17.928 1.00 93.75 83 CYS A CA 1
ATOM 686 C C . CYS A 1 83 ? 9.862 -8.325 -16.745 1.00 93.75 83 CYS A C 1
ATOM 688 O O . CYS A 1 83 ? 9.087 -9.269 -16.829 1.00 93.75 83 CYS A O 1
ATOM 690 N N . TYR A 1 84 ? 10.542 -8.064 -15.624 1.00 94.75 84 TYR A N 1
ATOM 691 C CA . TYR A 1 84 ? 10.346 -8.838 -14.395 1.00 94.75 84 TYR A CA 1
ATOM 692 C C . TYR A 1 84 ? 8.884 -8.838 -13.928 1.00 94.75 84 TYR A C 1
ATOM 694 O O . TYR A 1 84 ? 8.359 -9.889 -13.565 1.00 94.75 84 TYR A O 1
ATOM 702 N N . LEU A 1 85 ? 8.215 -7.682 -13.955 1.00 95.94 85 LEU A N 1
ATOM 703 C CA . LEU A 1 85 ? 6.799 -7.602 -13.603 1.00 95.94 85 LEU A CA 1
ATOM 704 C C . LEU A 1 85 ? 5.913 -8.323 -14.624 1.00 95.94 85 LEU A C 1
ATOM 706 O O . LEU A 1 85 ? 5.003 -9.040 -14.213 1.00 95.94 85 LEU A O 1
ATOM 710 N N . ASP A 1 86 ? 6.193 -8.166 -15.921 1.00 95.06 86 ASP A N 1
ATOM 711 C CA . ASP A 1 86 ? 5.447 -8.830 -16.998 1.00 95.06 86 ASP A CA 1
ATOM 712 C C . ASP A 1 86 ? 5.536 -10.366 -16.880 1.00 95.06 86 ASP A C 1
ATOM 714 O O . ASP A 1 86 ? 4.550 -11.073 -17.094 1.00 95.06 86 ASP A O 1
ATOM 718 N N . GLU A 1 87 ? 6.715 -10.886 -16.517 1.00 94.38 87 GLU A N 1
ATOM 719 C CA . GLU A 1 87 ? 6.968 -12.316 -16.310 1.00 94.38 87 GLU A CA 1
ATOM 720 C C . GLU A 1 87 ? 6.326 -12.841 -15.021 1.00 94.38 87 GLU A C 1
ATOM 722 O O . GLU A 1 87 ? 5.741 -13.926 -15.020 1.00 94.38 87 GLU A O 1
ATOM 727 N N . LYS A 1 88 ? 6.427 -12.084 -13.921 1.00 93.88 88 LYS A N 1
ATOM 728 C CA . LYS A 1 88 ? 5.913 -12.498 -12.608 1.00 93.88 88 LYS A CA 1
ATOM 729 C C . LYS A 1 88 ? 4.388 -12.409 -12.515 1.00 93.88 88 LYS A C 1
ATOM 731 O O . LYS A 1 88 ? 3.774 -13.248 -11.860 1.00 93.88 88 LYS A O 1
ATOM 736 N N . TYR A 1 89 ? 3.778 -11.424 -13.174 1.00 94.94 89 TYR A N 1
ATOM 737 C CA . TYR A 1 89 ? 2.339 -11.151 -13.116 1.00 94.94 89 TYR A CA 1
ATOM 738 C C . TYR A 1 89 ? 1.724 -11.116 -14.525 1.00 94.94 89 TYR A C 1
ATOM 740 O O . TYR A 1 89 ? 1.302 -10.056 -15.005 1.00 94.94 89 TYR A O 1
ATOM 748 N N . PRO A 1 90 ? 1.651 -12.270 -15.214 1.00 93.75 90 PRO A N 1
ATOM 749 C CA . PRO A 1 90 ? 1.154 -12.324 -16.581 1.00 93.75 90 PRO A CA 1
ATOM 750 C C . PRO A 1 90 ? -0.286 -11.802 -16.673 1.00 93.75 90 PRO A C 1
ATOM 752 O O . PRO A 1 90 ? -1.172 -12.221 -15.931 1.00 93.75 90 PRO A O 1
ATOM 755 N N . GLY A 1 91 ? -0.523 -10.892 -17.621 1.00 92.62 91 GLY A N 1
ATOM 756 C CA . GLY A 1 91 ? -1.834 -10.273 -17.852 1.00 92.62 91 GLY A CA 1
ATOM 757 C C . GLY A 1 91 ? -2.087 -8.982 -17.067 1.00 92.62 91 GLY A C 1
ATOM 758 O O . GLY A 1 91 ? -3.086 -8.312 -17.333 1.00 92.62 91 GLY A O 1
ATOM 759 N N . VAL A 1 92 ? -1.185 -8.587 -16.162 1.00 95.19 92 VAL A N 1
ATOM 760 C CA . VAL A 1 92 ? -1.244 -7.286 -15.484 1.00 95.19 92 VAL A CA 1
ATOM 761 C C . VAL A 1 92 ? -0.421 -6.264 -16.265 1.00 95.19 92 VAL A C 1
ATOM 763 O O . VAL A 1 92 ? 0.792 -6.380 -16.385 1.00 95.19 92 VAL A O 1
ATOM 766 N N . GLU A 1 93 ? -1.077 -5.230 -16.792 1.00 95.62 93 GLU A N 1
ATOM 767 C CA . GLU A 1 93 ? -0.380 -4.115 -17.442 1.00 95.62 93 GLU A CA 1
ATOM 768 C C . GLU A 1 93 ? 0.056 -3.092 -16.388 1.00 95.62 93 GLU A C 1
ATOM 770 O O . GLU A 1 93 ? -0.789 -2.446 -15.766 1.00 95.62 93 GLU A O 1
ATOM 775 N N . PHE A 1 94 ? 1.364 -2.895 -16.218 1.00 96.81 94 PHE A N 1
ATOM 776 C CA . PHE A 1 94 ? 1.912 -1.858 -15.344 1.00 96.81 94 PHE A CA 1
ATOM 777 C C . PHE A 1 94 ? 2.275 -0.588 -16.115 1.00 96.81 94 PHE A C 1
ATOM 779 O O . PHE A 1 94 ? 2.902 -0.627 -17.174 1.00 96.81 94 PHE A O 1
ATOM 786 N N . ARG A 1 95 ? 1.919 0.569 -15.551 1.00 95.69 95 ARG A N 1
ATOM 787 C CA . ARG A 1 95 ? 2.210 1.889 -16.114 1.00 95.69 95 ARG A CA 1
ATOM 788 C C . ARG A 1 95 ? 3.295 2.592 -15.325 1.00 95.69 95 ARG A C 1
ATOM 790 O O . ARG A 1 95 ? 3.223 2.701 -14.105 1.00 95.69 95 ARG A O 1
ATOM 797 N N . TYR A 1 96 ? 4.266 3.131 -16.050 1.00 96.31 96 TYR A N 1
ATOM 798 C CA . TYR A 1 96 ? 5.384 3.871 -15.481 1.00 96.31 96 TYR A CA 1
ATOM 799 C C . TYR A 1 96 ? 4.921 5.104 -14.687 1.00 96.31 96 TYR A C 1
ATOM 801 O O . TYR A 1 96 ? 4.189 5.960 -15.210 1.00 96.31 96 TYR A O 1
ATOM 809 N N . LEU A 1 97 ? 5.390 5.225 -13.440 1.00 95.69 97 LEU A N 1
ATOM 810 C CA . LEU A 1 97 ? 5.204 6.404 -12.598 1.00 95.69 97 LEU A CA 1
ATOM 811 C C . LEU A 1 97 ? 6.489 7.229 -12.530 1.00 95.69 97 LEU A C 1
ATOM 813 O O . LEU A 1 97 ? 6.477 8.359 -13.019 1.00 95.69 97 LEU A O 1
ATOM 817 N N . GLU A 1 98 ? 7.552 6.648 -11.980 1.00 94.62 98 GLU A N 1
ATOM 818 C CA . GLU A 1 98 ? 8.830 7.306 -11.694 1.00 94.62 98 GLU A CA 1
ATOM 819 C C . GLU A 1 98 ? 9.958 6.268 -11.618 1.00 94.62 98 GLU A C 1
ATOM 821 O O . GLU A 1 98 ? 9.724 5.107 -11.283 1.00 94.62 98 GLU A O 1
ATOM 826 N N . TYR A 1 99 ? 11.188 6.687 -11.904 1.00 93.75 99 TYR A N 1
ATOM 827 C CA . TYR A 1 99 ? 12.390 5.887 -11.704 1.00 93.75 99 TYR A CA 1
ATOM 828 C C . TYR A 1 99 ? 13.479 6.713 -11.029 1.00 93.75 99 TYR A C 1
ATOM 830 O O . TYR A 1 99 ? 13.718 7.868 -11.389 1.00 93.75 99 TYR A O 1
ATOM 838 N N . SER A 1 100 ? 14.191 6.092 -10.092 1.00 89.12 100 SER A N 1
ATOM 839 C CA . SER A 1 100 ? 15.322 6.707 -9.411 1.00 89.12 100 SER A CA 1
ATOM 840 C C . SER A 1 100 ? 16.487 5.734 -9.311 1.00 89.12 100 SER A C 1
ATOM 842 O O . SER A 1 100 ? 16.315 4.559 -9.001 1.00 89.12 100 SER A O 1
ATOM 844 N N . ALA A 1 101 ? 17.692 6.243 -9.555 1.00 83.44 101 ALA A N 1
ATOM 845 C CA . ALA A 1 101 ? 18.943 5.517 -9.385 1.00 83.44 101 ALA A CA 1
ATOM 846 C C . ALA A 1 101 ? 19.969 6.452 -8.731 1.00 83.44 101 ALA A C 1
ATOM 848 O O . ALA A 1 101 ? 20.509 7.349 -9.381 1.00 83.44 101 ALA A O 1
ATOM 849 N N . GLY A 1 102 ? 20.181 6.276 -7.424 1.00 68.62 102 GLY A N 1
ATOM 850 C CA . GLY A 1 102 ? 21.086 7.091 -6.610 1.00 68.62 102 GLY A CA 1
ATOM 851 C C . GLY A 1 102 ? 22.483 6.485 -6.426 1.00 68.62 102 GLY A C 1
ATOM 852 O O . GLY A 1 102 ? 22.729 5.330 -6.755 1.00 68.62 102 GLY A O 1
ATOM 853 N N . TYR A 1 103 ? 23.395 7.273 -5.844 1.00 57.22 103 TYR A N 1
ATOM 854 C CA . TYR A 1 103 ? 24.797 6.899 -5.577 1.00 57.22 103 TYR A CA 1
ATOM 855 C C . TYR A 1 103 ? 24.967 5.876 -4.430 1.00 57.22 103 TYR A C 1
ATOM 857 O O . TYR A 1 103 ? 26.042 5.310 -4.279 1.00 57.22 103 TYR A O 1
ATOM 865 N N . PHE A 1 104 ? 23.921 5.647 -3.625 1.00 56.97 104 PHE A N 1
ATOM 866 C CA . PHE A 1 104 ? 23.907 4.726 -2.475 1.00 56.97 104 PHE A CA 1
ATOM 867 C C . PHE A 1 104 ? 23.071 3.458 -2.733 1.00 56.97 104 PHE A C 1
ATOM 869 O O . PHE A 1 104 ? 22.447 2.934 -1.815 1.00 56.97 104 PHE A O 1
ATOM 876 N N . ASP A 1 105 ? 23.004 2.997 -3.986 1.00 54.81 105 ASP A N 1
ATOM 877 C CA . ASP A 1 105 ? 22.361 1.724 -4.364 1.00 54.81 105 ASP A CA 1
ATOM 878 C C . ASP A 1 105 ? 20.869 1.621 -4.021 1.00 54.81 105 ASP A C 1
ATOM 880 O O . ASP A 1 105 ? 20.309 0.548 -3.810 1.00 54.81 105 ASP A O 1
ATOM 884 N N . THR A 1 106 ? 20.189 2.764 -4.026 1.00 76.31 106 THR A N 1
ATOM 885 C CA . THR A 1 106 ? 18.740 2.869 -3.854 1.00 76.31 106 THR A CA 1
ATOM 886 C C . THR A 1 106 ? 18.037 2.935 -5.204 1.00 76.31 106 THR A C 1
ATOM 888 O O . THR A 1 106 ? 17.189 3.797 -5.414 1.00 76.31 106 THR A O 1
ATOM 891 N N . GLU A 1 107 ? 18.410 2.077 -6.152 1.00 88.56 107 GLU A N 1
ATOM 892 C CA . GLU A 1 107 ? 17.678 2.005 -7.416 1.00 88.56 107 GLU A CA 1
ATOM 893 C C . GLU A 1 107 ? 16.263 1.474 -7.176 1.00 88.56 107 GLU A C 1
ATOM 895 O O . GLU A 1 107 ? 16.071 0.478 -6.473 1.00 88.56 107 GLU A O 1
ATOM 900 N N . TRP A 1 108 ? 15.271 2.141 -7.754 1.00 92.06 108 TRP A N 1
ATOM 901 C CA . TRP A 1 108 ? 13.897 1.670 -7.751 1.00 92.06 108 TRP A CA 1
ATOM 902 C C . TRP A 1 108 ? 13.107 2.211 -8.939 1.00 92.06 108 TRP A C 1
ATOM 904 O O . TRP A 1 108 ? 13.378 3.291 -9.468 1.00 92.06 108 TRP A O 1
ATOM 914 N N . LEU A 1 109 ? 12.097 1.440 -9.324 1.00 95.50 109 LEU A N 1
ATOM 915 C CA . LEU A 1 109 ? 11.093 1.796 -10.314 1.00 95.50 109 LEU A CA 1
ATOM 916 C C . LEU A 1 109 ? 9.724 1.782 -9.638 1.00 95.50 109 LEU A C 1
ATOM 918 O O . LEU A 1 109 ? 9.335 0.763 -9.074 1.00 95.50 109 LEU A O 1
ATOM 922 N N . SER A 1 110 ? 8.987 2.882 -9.742 1.00 97.06 110 SER A N 1
ATOM 923 C CA . SER A 1 110 ? 7.586 2.949 -9.343 1.00 97.06 110 SER A CA 1
ATOM 924 C C . SER A 1 110 ? 6.683 2.830 -10.563 1.00 97.06 110 SER A C 1
ATOM 926 O O . SER A 1 110 ? 6.837 3.547 -11.559 1.00 97.06 110 SER A O 1
ATOM 928 N N . VAL A 1 111 ? 5.703 1.943 -10.466 1.00 98.12 111 VAL A N 1
ATOM 929 C CA . VAL A 1 111 ? 4.642 1.731 -11.450 1.00 98.12 111 VAL A CA 1
ATOM 930 C C . VAL A 1 111 ? 3.293 1.628 -10.746 1.00 98.12 111 VAL A C 1
ATOM 932 O O . VAL A 1 111 ? 3.223 1.574 -9.523 1.00 98.12 111 VAL A O 1
ATOM 935 N N . TYR A 1 112 ? 2.209 1.589 -11.509 1.00 97.44 112 TYR A N 1
ATOM 936 C CA . TYR A 1 112 ? 0.877 1.268 -10.995 1.00 97.44 112 TYR A CA 1
ATOM 937 C C . TYR A 1 112 ? 0.143 0.365 -11.995 1.00 97.44 112 TYR A C 1
ATOM 939 O O . TYR A 1 112 ? 0.354 0.511 -13.205 1.00 97.44 112 TYR A O 1
ATOM 947 N N . PRO A 1 113 ? -0.687 -0.588 -11.539 1.00 96.31 113 PRO A N 1
ATOM 948 C CA . PRO A 1 113 ? -1.432 -1.464 -12.435 1.00 96.31 113 PRO A CA 1
ATOM 949 C C . PRO A 1 113 ? -2.494 -0.666 -13.201 1.00 96.31 113 PRO A C 1
ATOM 951 O O . PRO A 1 113 ? -3.109 0.268 -12.678 1.00 96.31 113 PRO A O 1
ATOM 954 N N . ARG A 1 114 ? -2.753 -1.031 -14.457 1.00 93.81 114 ARG A N 1
ATOM 955 C CA . ARG A 1 114 ? -3.829 -0.440 -15.255 1.00 93.81 114 ARG A CA 1
ATOM 956 C C . ARG A 1 114 ? -5.174 -0.690 -14.572 1.00 93.81 114 ARG A C 1
ATOM 958 O O . ARG A 1 114 ? -5.532 -1.825 -14.286 1.00 93.81 114 ARG A O 1
ATOM 965 N N . GLY A 1 115 ? -5.933 0.385 -14.365 1.00 89.25 115 GLY A N 1
ATOM 966 C CA . GLY A 1 115 ? -7.186 0.357 -13.602 1.00 89.25 115 GLY A CA 1
ATOM 967 C C . GLY A 1 115 ? -7.009 0.720 -12.124 1.00 89.25 115 GLY A C 1
ATOM 968 O O . GLY A 1 115 ? -8.002 1.043 -11.484 1.00 89.25 115 GLY A O 1
ATOM 969 N N . GLY A 1 116 ? -5.771 0.742 -11.620 1.00 90.81 116 GLY A N 1
ATOM 970 C CA . GLY A 1 116 ? -5.423 1.282 -10.309 1.00 90.81 116 GLY A CA 1
ATOM 971 C C . GLY A 1 116 ? -5.122 2.783 -10.331 1.00 90.81 116 GLY A C 1
ATOM 972 O O . GLY A 1 116 ? -4.931 3.404 -11.384 1.00 90.81 116 GLY A O 1
ATOM 973 N N . SER A 1 117 ? -5.065 3.367 -9.141 1.00 91.88 117 SER A N 1
ATOM 974 C CA . SER A 1 117 ? -4.740 4.766 -8.892 1.00 91.88 117 SER A CA 1
ATOM 975 C C . SER A 1 117 ? -3.231 5.011 -8.910 1.00 91.88 117 SER A C 1
ATOM 977 O O . SER A 1 117 ? -2.478 4.416 -8.142 1.00 91.88 117 SER A O 1
ATOM 979 N N . SER A 1 118 ? -2.779 5.984 -9.705 1.00 91.31 118 SER A N 1
ATOM 980 C CA . SER A 1 118 ? -1.366 6.388 -9.749 1.00 91.31 118 SER A CA 1
ATOM 981 C C . SER A 1 118 ? -0.868 7.080 -8.475 1.00 91.31 118 SER A C 1
ATOM 983 O O . SER A 1 118 ? 0.320 7.370 -8.379 1.00 91.31 118 SER A O 1
ATOM 985 N N . SER A 1 119 ? -1.757 7.408 -7.534 1.00 90.88 119 SER A N 1
ATOM 986 C CA . SER A 1 119 ? -1.405 8.029 -6.252 1.00 90.88 119 SER A CA 1
ATOM 987 C C . SER A 1 119 ? -1.514 7.077 -5.064 1.00 90.88 119 SER A C 1
ATOM 989 O O . SER A 1 119 ? -1.121 7.459 -3.968 1.00 90.88 119 SER A O 1
ATOM 991 N N . ARG A 1 120 ? -2.072 5.875 -5.259 1.00 91.00 120 ARG A N 1
ATOM 992 C CA . ARG A 1 120 ? -2.391 4.952 -4.161 1.00 91.00 120 ARG A CA 1
ATOM 993 C C . ARG A 1 120 ? -1.987 3.505 -4.441 1.00 91.00 120 ARG A C 1
ATOM 995 O O . ARG A 1 120 ? -1.546 2.815 -3.529 1.00 91.00 120 ARG A O 1
ATOM 1002 N N . ASP A 1 121 ? -2.048 3.051 -5.688 1.00 95.69 121 ASP A N 1
ATOM 1003 C CA . ASP A 1 121 ? -1.697 1.679 -6.084 1.00 95.69 121 ASP A CA 1
ATOM 1004 C C . ASP A 1 121 ? -0.262 1.604 -6.611 1.00 95.69 121 ASP A C 1
ATOM 1006 O O . ASP A 1 121 ? 0.004 1.090 -7.699 1.00 95.69 121 ASP A O 1
ATOM 1010 N N . ILE A 1 122 ? 0.670 2.180 -5.850 1.00 96.88 122 ILE A N 1
ATOM 1011 C CA . ILE A 1 122 ? 2.067 2.311 -6.260 1.00 96.88 122 ILE A CA 1
ATOM 1012 C C . ILE A 1 122 ? 2.822 1.021 -5.944 1.00 96.88 122 ILE A C 1
ATOM 1014 O O . ILE A 1 122 ? 3.056 0.670 -4.787 1.00 96.88 122 ILE A O 1
ATOM 1018 N N . VAL A 1 123 ? 3.271 0.356 -7.001 1.00 97.94 123 VAL A N 1
ATOM 1019 C CA . VAL A 1 123 ? 4.165 -0.796 -6.945 1.00 97.94 123 VAL A CA 1
ATOM 1020 C C . VAL A 1 123 ? 5.594 -0.317 -7.128 1.00 97.94 123 VAL A C 1
ATOM 1022 O O . VAL A 1 123 ? 5.909 0.354 -8.107 1.00 97.94 123 VAL A O 1
ATOM 1025 N N . THR A 1 124 ? 6.467 -0.678 -6.196 1.00 96.31 124 THR A N 1
ATOM 1026 C CA . THR A 1 124 ? 7.893 -0.361 -6.232 1.00 96.31 124 THR A CA 1
ATOM 1027 C C . THR A 1 124 ? 8.693 -1.621 -6.514 1.00 96.31 124 THR A C 1
ATOM 1029 O O . THR A 1 124 ? 8.655 -2.560 -5.724 1.00 96.31 124 THR A O 1
ATOM 1032 N N . VAL A 1 125 ? 9.466 -1.611 -7.596 1.00 95.44 125 VAL A N 1
ATOM 1033 C CA . VAL A 1 125 ? 10.430 -2.659 -7.945 1.00 95.44 125 VAL A CA 1
ATOM 1034 C C . VAL A 1 125 ? 11.825 -2.223 -7.518 1.00 95.44 125 VAL A C 1
ATOM 1036 O O . VAL A 1 125 ? 12.230 -1.088 -7.779 1.00 95.44 125 VAL A O 1
ATOM 1039 N N . ARG A 1 126 ? 12.573 -3.115 -6.867 1.00 92.19 126 ARG A N 1
ATOM 1040 C CA . ARG A 1 126 ? 13.940 -2.875 -6.382 1.00 92.19 126 ARG A CA 1
ATOM 1041 C C . ARG A 1 126 ? 14.856 -4.042 -6.744 1.00 92.19 126 ARG A C 1
ATOM 1043 O O . ARG A 1 126 ? 14.381 -5.171 -6.831 1.00 92.19 126 ARG A O 1
ATOM 1050 N N . PRO A 1 127 ? 16.166 -3.822 -6.929 1.00 88.31 127 PRO A N 1
ATOM 1051 C CA . PRO A 1 127 ? 17.131 -4.919 -6.943 1.00 88.31 127 PRO A CA 1
ATOM 1052 C C . PRO A 1 127 ? 17.084 -5.694 -5.616 1.00 88.31 127 PRO A C 1
ATOM 1054 O O . PRO A 1 127 ? 17.032 -5.077 -4.552 1.00 88.31 127 PRO A O 1
ATOM 1057 N N . ALA A 1 128 ? 17.126 -7.027 -5.662 1.00 80.69 128 ALA A N 1
ATOM 1058 C CA . ALA A 1 128 ? 16.993 -7.873 -4.470 1.00 80.69 128 ALA A CA 1
ATOM 1059 C C . ALA A 1 128 ? 18.217 -7.830 -3.523 1.00 80.69 128 ALA A C 1
ATOM 1061 O O . ALA A 1 128 ? 18.138 -8.270 -2.380 1.00 80.69 128 ALA A O 1
ATOM 1062 N N . GLY A 1 129 ? 19.341 -7.251 -3.957 1.00 68.44 129 GLY A N 1
ATOM 1063 C CA . GLY A 1 129 ? 20.526 -7.021 -3.131 1.00 68.44 129 GLY A CA 1
ATOM 1064 C C . GLY A 1 129 ? 21.809 -6.890 -3.955 1.00 68.44 129 GLY A C 1
ATOM 1065 O O . GLY A 1 129 ? 21.822 -7.142 -5.156 1.00 68.44 129 GLY A O 1
ATOM 1066 N N . TYR A 1 130 ? 22.915 -6.519 -3.299 1.00 53.00 130 TYR A N 1
ATOM 1067 C CA . TYR A 1 130 ? 24.213 -6.245 -3.945 1.00 53.00 130 TYR A CA 1
ATOM 1068 C C . TYR A 1 130 ? 24.861 -7.459 -4.636 1.00 53.00 130 TYR A C 1
ATOM 1070 O O . TYR A 1 130 ? 25.711 -7.290 -5.507 1.00 53.00 130 TYR A O 1
ATOM 1078 N N . ASN A 1 131 ? 24.479 -8.675 -4.232 1.00 47.22 131 ASN A N 1
ATOM 1079 C CA . ASN A 1 131 ? 25.110 -9.928 -4.663 1.00 47.22 131 ASN A CA 1
ATOM 1080 C C . ASN A 1 131 ? 24.186 -10.816 -5.503 1.00 47.22 131 ASN A C 1
ATOM 1082 O O . ASN A 1 131 ? 24.601 -11.892 -5.935 1.00 47.22 131 ASN A O 1
ATOM 1086 N N . GLU A 1 132 ? 22.948 -10.386 -5.737 1.00 51.38 132 GLU A N 1
ATOM 1087 C CA . GLU A 1 132 ? 22.002 -11.137 -6.546 1.00 51.38 132 GLU A CA 1
ATOM 1088 C C . GLU A 1 132 ? 21.931 -10.501 -7.932 1.00 51.38 132 GLU A C 1
ATOM 1090 O O . GLU A 1 132 ? 21.173 -9.570 -8.202 1.00 51.38 132 GLU A O 1
ATOM 1095 N N . ASN A 1 133 ? 22.825 -10.957 -8.810 1.00 50.81 133 ASN A N 1
ATOM 1096 C CA . ASN A 1 133 ? 22.904 -10.475 -10.182 1.00 50.81 133 ASN A CA 1
ATOM 1097 C C . ASN A 1 133 ? 21.555 -10.661 -10.899 1.00 50.81 133 ASN A C 1
ATOM 1099 O O . ASN A 1 133 ? 21.253 -11.745 -11.388 1.00 50.81 133 ASN A O 1
ATOM 1103 N N . GLY A 1 134 ? 20.788 -9.575 -11.016 1.00 61.06 134 GLY A N 1
ATOM 1104 C CA . GLY A 1 134 ? 19.614 -9.491 -11.883 1.00 61.06 134 GLY A CA 1
ATOM 1105 C C . GLY A 1 134 ? 18.287 -9.952 -11.280 1.00 61.06 134 GLY A C 1
ATOM 1106 O O . GLY A 1 134 ? 17.314 -10.011 -12.025 1.00 61.06 134 GLY A O 1
ATOM 1107 N N . THR A 1 135 ? 18.209 -10.250 -9.980 1.00 82.44 135 THR A N 1
ATOM 1108 C CA . THR A 1 135 ? 16.922 -10.510 -9.314 1.00 82.44 135 THR A CA 1
ATOM 1109 C C . THR A 1 135 ? 16.314 -9.206 -8.795 1.00 82.44 135 THR A C 1
ATOM 1111 O O . THR A 1 135 ? 17.008 -8.309 -8.303 1.00 82.44 135 THR A O 1
ATOM 1114 N N . PHE A 1 136 ? 14.994 -9.093 -8.926 1.00 90.75 136 PHE A N 1
ATOM 1115 C CA . PHE A 1 136 ? 14.215 -7.963 -8.434 1.00 90.75 136 PHE A CA 1
ATOM 1116 C C . PHE A 1 136 ? 13.204 -8.431 -7.386 1.00 90.75 136 PHE A C 1
ATOM 1118 O O . PHE A 1 136 ? 12.757 -9.581 -7.398 1.00 90.75 136 PHE A O 1
ATOM 1125 N N . THR A 1 137 ? 12.840 -7.523 -6.490 1.00 92.69 137 THR A N 1
ATOM 1126 C CA . THR A 1 137 ? 11.714 -7.659 -5.568 1.00 92.69 137 THR A CA 1
ATOM 1127 C C . THR A 1 137 ? 10.706 -6.554 -5.831 1.00 92.69 137 THR A C 1
ATOM 1129 O O . THR A 1 137 ? 11.056 -5.470 -6.300 1.00 92.69 137 THR A O 1
ATOM 1132 N N . ASP A 1 138 ? 9.446 -6.831 -5.521 1.00 94.81 138 ASP A N 1
ATOM 1133 C CA . ASP A 1 138 ? 8.349 -5.881 -5.622 1.00 94.81 138 ASP A CA 1
ATOM 1134 C C . ASP A 1 138 ? 7.380 -6.046 -4.446 1.00 94.81 138 ASP A C 1
ATOM 1136 O O . ASP A 1 138 ? 7.459 -7.012 -3.686 1.00 94.81 138 ASP A O 1
ATOM 1140 N N . ASN A 1 139 ? 6.464 -5.094 -4.302 1.00 95.62 139 ASN A N 1
ATOM 1141 C CA . ASN A 1 139 ? 5.414 -5.095 -3.287 1.00 95.62 139 ASN A CA 1
ATOM 1142 C C . ASN A 1 139 ? 3.997 -5.231 -3.883 1.00 95.62 139 ASN A C 1
ATOM 1144 O O . ASN A 1 139 ? 3.028 -4.883 -3.210 1.00 95.62 139 ASN A O 1
ATOM 1148 N N . TYR A 1 140 ? 3.839 -5.709 -5.126 1.00 96.75 140 TYR A N 1
ATOM 1149 C CA . TYR A 1 140 ? 2.546 -5.683 -5.821 1.00 96.75 140 TYR A CA 1
ATOM 1150 C C . TYR A 1 140 ? 1.458 -6.470 -5.093 1.00 96.75 140 TYR A C 1
ATOM 1152 O O . TYR A 1 140 ? 0.357 -5.949 -4.936 1.00 96.75 140 TYR A O 1
ATOM 1160 N N . ILE A 1 141 ? 1.750 -7.677 -4.593 1.00 95.56 141 ILE A N 1
ATOM 1161 C CA . ILE A 1 141 ? 0.744 -8.462 -3.859 1.00 95.56 141 ILE A CA 1
ATOM 1162 C C . ILE A 1 141 ? 0.259 -7.697 -2.625 1.00 95.56 141 ILE A C 1
ATOM 1164 O O . ILE A 1 141 ? -0.941 -7.617 -2.388 1.00 95.56 141 ILE A O 1
ATOM 1168 N N . GLY A 1 142 ? 1.166 -7.044 -1.896 1.00 95.81 142 GLY A N 1
ATOM 1169 C CA . GLY A 1 142 ? 0.823 -6.204 -0.749 1.00 95.81 142 GLY A CA 1
ATOM 1170 C C . GLY A 1 142 ? -0.057 -4.997 -1.098 1.00 95.81 142 GLY A C 1
ATOM 1171 O O . GLY A 1 142 ? -0.949 -4.639 -0.328 1.00 95.81 142 GLY A O 1
ATOM 1172 N N . VAL A 1 143 ? 0.152 -4.393 -2.271 1.00 96.31 143 VAL A N 1
ATOM 1173 C CA . VAL A 1 143 ? -0.711 -3.330 -2.819 1.00 96.31 143 VAL A CA 1
ATOM 1174 C C . VAL A 1 143 ? -2.077 -3.891 -3.227 1.00 96.31 143 VAL A C 1
ATOM 1176 O O . VAL A 1 143 ? -3.104 -3.289 -2.924 1.00 96.31 143 VAL A O 1
ATOM 1179 N N . TYR A 1 144 ? -2.104 -5.059 -3.871 1.00 95.12 144 TYR A N 1
ATOM 1180 C CA . TYR A 1 144 ? -3.321 -5.711 -4.356 1.00 95.12 144 TYR A CA 1
ATOM 1181 C C . TYR A 1 144 ? -4.249 -6.163 -3.220 1.00 95.12 144 TYR A C 1
ATOM 1183 O O . TYR A 1 144 ? -5.466 -6.016 -3.318 1.00 95.12 144 TYR A O 1
ATOM 1191 N N . VAL A 1 145 ? -3.692 -6.709 -2.133 1.00 94.75 145 VAL A N 1
ATOM 1192 C CA . VAL A 1 145 ? -4.473 -7.244 -1.000 1.00 94.75 145 VAL A CA 1
ATOM 1193 C C . VAL A 1 145 ? -4.978 -6.161 -0.053 1.00 94.75 145 VAL A C 1
ATOM 1195 O O . VAL A 1 145 ? -5.935 -6.388 0.684 1.00 94.75 145 VAL A O 1
ATOM 1198 N N . ARG A 1 146 ? -4.355 -4.979 -0.073 1.00 95.00 146 ARG A N 1
ATOM 1199 C CA . ARG A 1 146 ? -4.685 -3.859 0.809 1.00 95.00 146 ARG A CA 1
ATOM 1200 C C . ARG A 1 146 ? -6.182 -3.520 0.874 1.00 95.00 146 ARG A C 1
ATOM 1202 O O . ARG A 1 146 ? -6.675 -3.471 1.996 1.00 95.00 146 ARG A O 1
ATOM 1209 N N . PRO A 1 147 ? -6.926 -3.324 -0.233 1.00 93.56 147 PRO A N 1
ATOM 1210 C CA . PRO A 1 147 ? -8.355 -3.010 -0.147 1.00 93.56 147 PRO A CA 1
ATOM 1211 C C . PRO A 1 147 ? -9.175 -4.109 0.548 1.00 93.56 147 PRO A C 1
ATOM 1213 O O . PRO A 1 147 ? -10.121 -3.805 1.265 1.00 93.56 147 PRO A O 1
ATOM 1216 N N . TYR A 1 148 ? -8.800 -5.383 0.398 1.00 93.44 148 TYR A N 1
ATOM 1217 C CA . TYR A 1 148 ? -9.464 -6.485 1.103 1.00 93.44 148 TYR A CA 1
ATOM 1218 C C . TYR A 1 148 ? -9.160 -6.464 2.605 1.00 93.44 148 TYR A C 1
ATOM 1220 O O . TYR A 1 148 ? -10.034 -6.756 3.417 1.00 93.44 148 TYR A O 1
ATOM 1228 N N . TYR A 1 149 ? -7.929 -6.104 2.973 1.00 94.19 149 TYR A N 1
ATOM 1229 C CA . TYR A 1 149 ? -7.517 -5.929 4.364 1.00 94.19 149 TYR A CA 1
ATOM 1230 C C . TYR A 1 149 ? -8.227 -4.736 5.029 1.00 94.19 149 TYR A C 1
ATOM 1232 O O . TYR A 1 149 ? -8.761 -4.876 6.127 1.00 94.19 149 TYR A O 1
ATOM 1240 N N . GLU A 1 150 ? -8.294 -3.590 4.341 1.00 95.50 150 GLU A N 1
ATOM 1241 C CA . GLU A 1 150 ? -9.034 -2.399 4.785 1.00 95.50 150 GLU A CA 1
ATOM 1242 C C . GLU A 1 150 ? -10.528 -2.716 4.976 1.00 95.50 150 GLU A C 1
ATOM 1244 O O . GLU A 1 150 ? -11.088 -2.388 6.024 1.00 95.50 150 GLU A O 1
ATOM 1249 N N . GLU A 1 151 ? -11.162 -3.417 4.026 1.00 94.50 151 GLU A N 1
ATOM 1250 C CA . GLU A 1 151 ? -12.580 -3.788 4.133 1.00 94.50 151 GLU A CA 1
ATOM 1251 C C . GLU A 1 151 ? -12.834 -4.809 5.248 1.00 94.50 151 GLU A C 1
ATOM 1253 O O . GLU A 1 151 ? -13.833 -4.691 5.950 1.00 94.50 151 GLU A O 1
ATOM 1258 N N . ALA A 1 152 ? -11.941 -5.780 5.471 1.00 94.69 152 ALA A N 1
ATOM 1259 C CA . ALA A 1 152 ? -12.093 -6.743 6.564 1.00 94.69 152 ALA A CA 1
ATOM 1260 C C . ALA A 1 152 ? -12.132 -6.045 7.934 1.00 94.69 152 ALA A C 1
ATOM 1262 O O . ALA A 1 152 ? -12.992 -6.348 8.763 1.00 94.69 152 ALA A O 1
ATOM 1263 N N . ILE A 1 153 ? -11.236 -5.076 8.151 1.00 95.81 153 ILE A N 1
ATOM 1264 C CA . ILE A 1 153 ? -11.224 -4.251 9.365 1.00 95.81 153 ILE A CA 1
ATOM 1265 C C . ILE A 1 153 ? -12.480 -3.377 9.417 1.00 95.81 153 ILE A C 1
ATOM 1267 O O . ILE A 1 153 ? -13.155 -3.338 10.444 1.00 95.81 153 ILE A O 1
ATOM 1271 N N . ALA A 1 154 ? -12.830 -2.703 8.319 1.00 96.81 154 ALA A N 1
ATOM 1272 C CA . ALA A 1 154 ? -14.002 -1.833 8.276 1.00 96.81 154 ALA A CA 1
ATOM 1273 C C . ALA A 1 154 ? -15.288 -2.604 8.599 1.00 96.81 154 ALA A C 1
ATOM 1275 O O . ALA A 1 154 ? -16.110 -2.124 9.376 1.00 96.81 154 ALA A O 1
ATOM 1276 N N . GLN A 1 155 ? -15.448 -3.807 8.045 1.00 96.00 155 GLN A N 1
ATOM 1277 C CA . GLN A 1 155 ? -16.599 -4.668 8.282 1.00 96.00 155 GLN A CA 1
ATOM 1278 C C . GLN A 1 155 ? -16.689 -5.097 9.748 1.00 96.00 155 GLN A C 1
ATOM 1280 O O . GLN A 1 155 ? -17.760 -4.979 10.336 1.00 96.00 155 GLN A O 1
ATOM 1285 N N . TYR A 1 156 ? -15.571 -5.486 10.372 1.00 96.50 156 TYR A N 1
ATOM 1286 C CA . TYR A 1 156 ? -15.553 -5.796 11.803 1.00 96.50 156 TYR A CA 1
ATOM 1287 C C . TYR A 1 156 ? -16.032 -4.613 12.658 1.00 96.50 156 TYR A C 1
ATOM 1289 O O . TYR A 1 156 ? -16.881 -4.780 13.532 1.00 96.50 156 TYR A O 1
ATOM 1297 N N . VAL A 1 157 ? -15.531 -3.402 12.389 1.00 96.62 157 VAL A N 1
ATOM 1298 C CA . VAL A 1 157 ? -15.921 -2.194 13.137 1.00 96.62 157 VAL A CA 1
ATOM 1299 C C . VAL A 1 157 ? -17.410 -1.887 12.930 1.00 96.62 157 VAL A C 1
ATOM 1301 O O . VAL A 1 157 ? -18.122 -1.599 13.896 1.00 96.62 157 VAL A O 1
ATOM 1304 N N . LYS A 1 158 ? -17.898 -1.986 11.683 1.00 96.19 158 LYS A N 1
ATOM 1305 C CA . LYS A 1 158 ? -19.317 -1.792 11.345 1.00 96.19 158 LYS A CA 1
ATOM 1306 C C . LYS A 1 158 ? -20.205 -2.786 12.092 1.00 96.19 158 LYS A C 1
ATOM 1308 O O . LYS A 1 158 ? -21.227 -2.381 12.643 1.00 96.19 158 LYS A O 1
ATOM 1313 N N . ASP A 1 159 ? -19.802 -4.053 12.153 1.00 97.06 159 ASP A N 1
ATOM 1314 C CA . ASP A 1 159 ? -20.544 -5.117 12.831 1.00 97.06 159 ASP A CA 1
ATOM 1315 C C . ASP A 1 159 ? -20.514 -4.958 14.355 1.00 97.06 159 ASP A C 1
ATOM 1317 O O . ASP A 1 159 ? -21.541 -5.131 15.012 1.00 97.06 159 ASP A O 1
ATOM 1321 N N . TYR A 1 160 ? -19.375 -4.567 14.929 1.00 96.88 160 TYR A N 1
ATOM 1322 C CA . TYR A 1 160 ? -19.250 -4.338 16.368 1.00 96.88 160 TYR A CA 1
ATOM 1323 C C . TYR A 1 160 ? -20.185 -3.219 16.848 1.00 96.88 160 TYR A C 1
ATOM 1325 O O . TYR A 1 160 ? -20.903 -3.377 17.836 1.00 96.88 160 TYR A O 1
ATOM 1333 N N . PHE A 1 161 ? -20.211 -2.092 16.130 1.00 94.69 161 PHE A N 1
ATOM 1334 C CA . PHE A 1 161 ? -21.005 -0.921 16.513 1.00 94.69 161 PHE A CA 1
ATOM 1335 C C . PHE A 1 161 ? -22.399 -0.859 15.884 1.00 94.69 161 PHE A C 1
ATOM 1337 O O . PHE A 1 161 ? -23.182 0.018 16.249 1.00 94.69 161 PHE A O 1
ATOM 1344 N N . GLN A 1 162 ? -22.714 -1.749 14.939 1.00 93.62 162 GLN A N 1
ATOM 1345 C CA . GLN A 1 162 ? -23.938 -1.697 14.131 1.00 93.62 162 GLN A CA 1
ATOM 1346 C C . GLN A 1 162 ? -24.109 -0.329 13.434 1.00 93.62 162 GLN A C 1
ATOM 1348 O O . GLN A 1 162 ? -25.203 0.236 13.387 1.00 93.62 162 GLN A O 1
ATOM 1353 N N . SER A 1 163 ? -23.006 0.226 12.915 1.00 88.69 163 SER A N 1
ATOM 1354 C CA . SER A 1 163 ? -22.937 1.567 12.318 1.00 88.69 163 SER A CA 1
ATOM 1355 C C . SER A 1 163 ? -22.126 1.561 11.025 1.00 88.69 163 SER A C 1
ATOM 1357 O O . SER A 1 163 ? -21.065 0.954 10.956 1.00 88.69 163 SER A O 1
ATOM 1359 N N . GLY A 1 164 ? -22.601 2.274 10.000 1.00 82.56 164 GLY A N 1
ATOM 1360 C CA . GLY A 1 164 ? -21.903 2.408 8.715 1.00 82.56 164 GLY A CA 1
ATOM 1361 C C . GLY A 1 164 ? -20.825 3.497 8.676 1.00 82.56 164 GLY A C 1
ATOM 1362 O O . GLY A 1 164 ? -20.093 3.579 7.694 1.00 82.56 164 GLY A O 1
ATOM 1363 N N . ASN A 1 165 ? -20.718 4.331 9.716 1.00 87.12 165 ASN A N 1
ATOM 1364 C CA . ASN A 1 165 ? -19.846 5.511 9.740 1.00 87.12 165 ASN A CA 1
ATOM 1365 C C . ASN A 1 165 ? -18.412 5.142 10.136 1.00 87.12 165 ASN A C 1
ATOM 1367 O O . ASN A 1 165 ? -17.939 5.535 11.203 1.00 87.12 165 ASN A O 1
ATOM 1371 N N . VAL A 1 166 ? -17.748 4.359 9.286 1.00 94.19 166 VAL A N 1
ATOM 1372 C CA . VAL A 1 166 ? -16.384 3.869 9.500 1.00 94.19 166 VAL A CA 1
ATOM 1373 C C . VAL A 1 166 ? -15.548 4.130 8.254 1.00 94.19 166 VAL A C 1
ATOM 1375 O O . VAL A 1 166 ? -15.938 3.753 7.150 1.00 94.19 166 VAL A O 1
ATOM 1378 N N . LEU A 1 167 ? -14.370 4.711 8.453 1.00 95.81 167 LEU A N 1
ATOM 1379 C CA . LEU A 1 167 ? -13.327 4.860 7.448 1.00 95.81 167 LEU A CA 1
ATOM 1380 C C . LEU A 1 167 ? -12.068 4.146 7.940 1.00 95.81 167 LEU A C 1
ATOM 1382 O O . LEU A 1 167 ? -11.588 4.406 9.041 1.00 95.81 167 LEU A O 1
ATOM 1386 N N . VAL A 1 168 ? -11.523 3.258 7.114 1.00 96.94 168 VAL A N 1
ATOM 1387 C CA . VAL A 1 168 ? -10.254 2.576 7.382 1.00 96.94 168 VAL A CA 1
ATOM 1388 C C . VAL A 1 168 ? -9.275 2.951 6.287 1.00 96.94 168 VAL A C 1
ATOM 1390 O O . VAL A 1 168 ? -9.565 2.766 5.109 1.00 96.94 168 VAL A O 1
ATOM 1393 N N . ILE A 1 169 ? -8.112 3.462 6.680 1.00 96.56 169 ILE A N 1
ATOM 1394 C CA . ILE A 1 169 ? -7.017 3.785 5.768 1.00 96.56 169 ILE A CA 1
ATOM 1395 C C . ILE A 1 169 ? -5.812 2.935 6.158 1.00 96.56 169 ILE A C 1
ATOM 1397 O O . ILE A 1 169 ? -5.268 3.071 7.253 1.00 96.56 169 ILE A O 1
ATOM 1401 N N . GLY A 1 170 ? -5.410 2.022 5.279 1.00 94.69 170 GLY A N 1
ATOM 1402 C CA . GLY A 1 170 ? -4.272 1.131 5.474 1.00 94.69 170 GLY A CA 1
ATOM 1403 C C . GLY A 1 170 ? -2.942 1.701 4.969 1.00 94.69 170 GLY A C 1
ATOM 1404 O O . GLY A 1 170 ? -2.887 2.804 4.415 1.00 94.69 170 GLY A O 1
ATOM 1405 N N . PRO A 1 171 ? -1.847 0.934 5.099 1.00 94.00 171 PRO A N 1
ATOM 1406 C CA . PRO A 1 171 ? -0.525 1.344 4.623 1.00 94.00 171 PRO A CA 1
ATOM 1407 C C . PRO A 1 171 ? -0.479 1.406 3.088 1.00 94.00 171 PRO A C 1
ATOM 1409 O O . PRO A 1 171 ? -1.369 0.894 2.424 1.00 94.00 171 PRO A O 1
ATOM 1412 N N . ASP A 1 172 ? 0.564 1.978 2.480 1.00 91.62 172 ASP A N 1
ATOM 1413 C CA . ASP A 1 172 ? 0.730 1.946 1.009 1.00 91.62 172 ASP A CA 1
ATOM 1414 C C . ASP A 1 172 ? 0.791 0.527 0.439 1.00 91.62 172 ASP A C 1
ATOM 1416 O O . ASP A 1 172 ? 0.260 0.259 -0.636 1.00 91.62 172 ASP A O 1
ATOM 1420 N N . SER A 1 173 ? 1.359 -0.403 1.200 1.00 94.19 173 SER A N 1
ATOM 1421 C CA . SER A 1 173 ? 1.350 -1.829 0.906 1.00 94.19 173 SER A CA 1
ATOM 1422 C C . SER A 1 173 ? 1.196 -2.595 2.208 1.00 94.19 173 SER A C 1
ATOM 1424 O O . SER A 1 173 ? 1.931 -2.348 3.165 1.00 94.19 173 SER A O 1
ATOM 1426 N N . VAL A 1 174 ? 0.281 -3.559 2.229 1.00 94.44 174 VAL A N 1
ATOM 1427 C CA . VAL A 1 174 ? 0.168 -4.516 3.333 1.00 94.44 174 VAL A CA 1
ATOM 1428 C C . VAL A 1 174 ? 1.335 -5.493 3.241 1.00 94.44 174 VAL A C 1
ATOM 1430 O O . VAL A 1 174 ? 1.715 -5.925 2.151 1.00 94.44 174 VAL A O 1
ATOM 1433 N N . LYS A 1 175 ? 1.944 -5.834 4.374 1.00 93.81 175 LYS A N 1
ATOM 1434 C CA . LYS A 1 175 ? 2.937 -6.905 4.418 1.00 93.81 175 LYS A CA 1
ATOM 1435 C C . LYS A 1 175 ? 2.195 -8.231 4.353 1.00 93.81 175 LYS A C 1
ATOM 1437 O O . LYS A 1 175 ? 1.243 -8.446 5.096 1.00 93.81 175 LYS A O 1
ATOM 1442 N N . THR A 1 176 ? 2.620 -9.120 3.466 1.00 93.50 176 THR A N 1
ATOM 1443 C CA . THR A 1 176 ? 1.910 -10.378 3.252 1.00 93.50 176 THR A CA 1
ATOM 1444 C C . THR A 1 176 ? 2.841 -11.528 2.903 1.00 93.50 176 THR A C 1
ATOM 1446 O O . THR A 1 176 ? 3.930 -11.312 2.379 1.00 93.50 176 THR A O 1
ATOM 1449 N N . THR A 1 177 ? 2.409 -12.738 3.249 1.00 91.12 177 THR A N 1
ATOM 1450 C CA . THR A 1 177 ? 3.013 -14.022 2.858 1.00 91.12 177 THR A CA 1
ATOM 1451 C C . THR A 1 177 ? 2.339 -14.631 1.627 1.00 91.12 177 THR A C 1
ATOM 1453 O O . THR A 1 177 ? 2.690 -15.738 1.226 1.00 91.12 177 THR A O 1
ATOM 1456 N N . LEU A 1 178 ? 1.342 -13.950 1.052 1.00 91.00 178 LEU A N 1
ATOM 1457 C CA . LEU A 1 178 ? 0.708 -14.379 -0.187 1.00 91.00 178 LEU A CA 1
ATOM 1458 C C . LEU A 1 178 ? 1.658 -14.149 -1.366 1.00 91.00 178 LEU A C 1
ATOM 1460 O O . LEU A 1 178 ? 2.277 -13.094 -1.484 1.00 91.00 178 LEU A O 1
ATOM 1464 N N . GLU A 1 179 ? 1.725 -15.133 -2.258 1.00 87.06 179 GLU A N 1
ATOM 1465 C CA . GLU A 1 179 ? 2.605 -15.110 -3.434 1.00 87.06 179 GLU A CA 1
ATOM 1466 C C . GLU A 1 179 ? 1.839 -14.766 -4.723 1.00 87.06 179 GLU A C 1
ATOM 1468 O O . GLU A 1 179 ? 2.446 -14.467 -5.750 1.00 87.06 179 GLU A O 1
ATOM 1473 N N . SER A 1 180 ? 0.500 -14.804 -4.691 1.00 87.06 180 SER A N 1
ATOM 1474 C CA . SER A 1 180 ? -0.354 -14.591 -5.862 1.00 87.06 180 SER A CA 1
ATOM 1475 C C . SER A 1 180 ? -1.629 -13.806 -5.544 1.00 87.06 180 SER A C 1
ATOM 1477 O O . SER A 1 180 ? -2.127 -13.804 -4.417 1.00 87.06 180 SER A O 1
ATOM 1479 N N . THR A 1 181 ? -2.200 -13.160 -6.564 1.00 86.44 181 THR A N 1
ATOM 1480 C CA . THR A 1 181 ? -3.504 -12.482 -6.467 1.00 86.44 181 THR A CA 1
ATOM 1481 C C . THR A 1 181 ? -4.669 -13.465 -6.333 1.00 86.44 181 THR A C 1
ATOM 1483 O O . THR A 1 181 ? -5.697 -13.122 -5.750 1.00 86.44 181 THR A O 1
ATOM 1486 N N . ASP A 1 182 ? -4.512 -14.699 -6.818 1.00 85.12 182 ASP A N 1
ATOM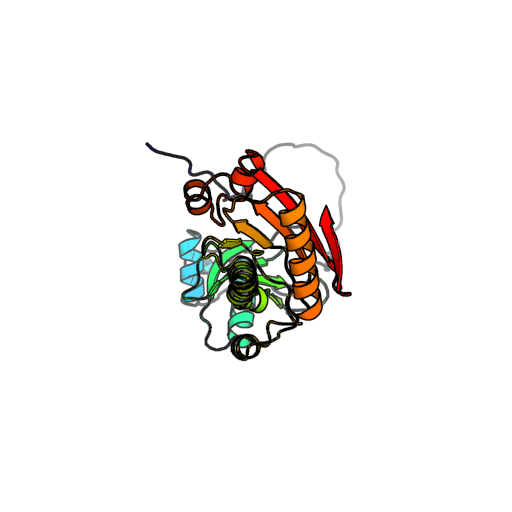 1487 C CA . ASP A 1 182 ? -5.537 -15.745 -6.722 1.00 85.12 182 ASP A CA 1
ATOM 1488 C C . ASP A 1 182 ? -5.758 -16.188 -5.271 1.00 85.12 182 ASP A C 1
ATOM 1490 O O . ASP A 1 182 ? -6.886 -16.470 -4.864 1.00 85.12 182 ASP A O 1
ATOM 1494 N N . ASP A 1 183 ? -4.701 -16.188 -4.454 1.00 81.56 183 ASP A N 1
ATOM 1495 C CA . ASP A 1 183 ? -4.809 -16.474 -3.023 1.00 81.56 183 ASP A CA 1
ATOM 1496 C C . ASP A 1 183 ? -5.670 -15.437 -2.291 1.00 81.56 183 ASP A C 1
ATOM 1498 O O . ASP A 1 183 ? -6.478 -15.789 -1.427 1.00 81.56 183 ASP A O 1
ATOM 1502 N N . ALA A 1 184 ? -5.536 -14.165 -2.672 1.00 76.88 184 ALA A N 1
ATOM 1503 C CA . ALA A 1 184 ? -6.343 -13.076 -2.140 1.00 76.88 184 ALA A CA 1
ATOM 1504 C C . ALA A 1 184 ? -7.816 -13.223 -2.544 1.00 76.88 184 ALA A C 1
ATOM 1506 O O . ALA A 1 184 ? -8.701 -13.150 -1.691 1.00 76.88 184 ALA A O 1
ATOM 1507 N N . ALA A 1 185 ? -8.078 -13.516 -3.823 1.00 76.81 185 ALA A N 1
ATOM 1508 C CA . ALA A 1 185 ? -9.426 -13.759 -4.337 1.00 76.81 185 ALA A CA 1
ATOM 1509 C C . ALA A 1 185 ? -10.098 -14.985 -3.687 1.00 76.81 185 ALA A C 1
ATOM 1511 O O . ALA A 1 185 ? -11.317 -15.013 -3.522 1.00 76.81 185 ALA A O 1
ATOM 1512 N N . ALA A 1 186 ? -9.311 -15.977 -3.262 1.00 74.00 186 ALA A N 1
ATOM 1513 C CA . ALA A 1 186 ? -9.779 -17.136 -2.505 1.00 74.00 186 ALA A CA 1
ATOM 1514 C C . ALA A 1 186 ? -10.059 -16.840 -1.015 1.00 74.00 186 ALA A C 1
ATOM 1516 O O . ALA A 1 186 ? -10.376 -17.762 -0.262 1.00 74.00 186 ALA A O 1
ATOM 1517 N N . GLY A 1 187 ? -9.932 -15.584 -0.570 1.00 77.62 187 GLY A N 1
ATOM 1518 C CA . GLY A 1 187 ? -10.219 -15.170 0.803 1.00 77.62 187 GLY A CA 1
ATOM 1519 C C . GLY A 1 187 ? -9.126 -15.527 1.813 1.00 77.62 187 GLY A C 1
ATOM 1520 O O . GLY A 1 187 ? -9.381 -15.498 3.014 1.00 77.62 187 GLY A O 1
ATOM 1521 N N . LYS A 1 188 ? -7.897 -15.836 1.371 1.00 84.31 188 LYS A N 1
ATOM 1522 C CA . LYS A 1 188 ? -6.775 -16.209 2.259 1.00 84.31 188 LYS A CA 1
ATOM 1523 C C . LYS A 1 188 ? -6.092 -15.009 2.936 1.00 84.31 188 LYS A C 1
ATOM 1525 O O . LYS A 1 188 ? -4.929 -15.099 3.317 1.00 84.31 188 LYS A O 1
ATOM 1530 N N . ILE A 1 189 ? -6.790 -13.882 3.065 1.00 85.38 189 ILE A N 1
ATOM 1531 C CA . ILE A 1 189 ? -6.269 -12.643 3.664 1.00 85.38 189 ILE A CA 1
ATOM 1532 C C . ILE A 1 189 ? -5.996 -12.843 5.162 1.00 85.38 189 ILE A C 1
ATOM 1534 O O . ILE A 1 189 ? -4.931 -12.469 5.658 1.00 85.38 189 ILE A O 1
ATOM 1538 N N . ALA A 1 190 ? -6.928 -13.488 5.870 1.00 85.75 190 ALA A N 1
ATOM 1539 C CA . ALA A 1 190 ? -6.767 -13.833 7.278 1.00 85.75 190 ALA A CA 1
ATOM 1540 C C . ALA A 1 190 ? -5.523 -14.715 7.487 1.00 85.75 190 ALA A C 1
ATOM 1542 O O . ALA A 1 190 ? -5.283 -15.669 6.744 1.00 85.75 190 ALA A O 1
ATOM 1543 N N . GLY A 1 191 ? -4.715 -14.369 8.487 1.00 85.44 191 GLY A N 1
ATOM 1544 C CA . GLY A 1 191 ? -3.479 -15.060 8.850 1.00 85.44 191 GLY A CA 1
ATOM 1545 C C . GLY A 1 191 ? -2.271 -14.785 7.954 1.00 85.44 191 GLY A C 1
ATOM 1546 O O . GLY A 1 191 ? -1.173 -15.217 8.295 1.00 85.44 191 GLY A O 1
ATOM 1547 N N . ASN A 1 192 ? -2.439 -14.072 6.836 1.00 88.81 192 ASN A N 1
ATOM 1548 C CA . ASN A 1 192 ? -1.367 -13.828 5.863 1.00 88.81 192 ASN A CA 1
ATOM 1549 C C . ASN A 1 192 ? -1.078 -12.343 5.624 1.00 88.81 192 ASN A C 1
ATOM 1551 O O . ASN A 1 192 ? -0.278 -12.020 4.746 1.00 88.81 192 ASN A O 1
ATOM 1555 N N . CYS A 1 193 ? -1.719 -11.435 6.362 1.00 90.94 193 CYS A N 1
ATOM 1556 C CA . CYS A 1 193 ? -1.607 -9.993 6.164 1.00 90.94 193 CYS A CA 1
ATOM 1557 C C . CYS A 1 193 ? -1.285 -9.268 7.473 1.00 90.94 193 CYS A C 1
ATOM 1559 O O . CYS A 1 193 ? -1.866 -9.553 8.519 1.00 90.94 193 CYS A O 1
ATOM 1561 N N . SER A 1 194 ? -0.377 -8.298 7.401 1.00 92.44 194 SER A N 1
ATOM 1562 C CA . SER A 1 194 ? -0.067 -7.389 8.497 1.00 92.44 194 SER A CA 1
ATOM 1563 C C . SER 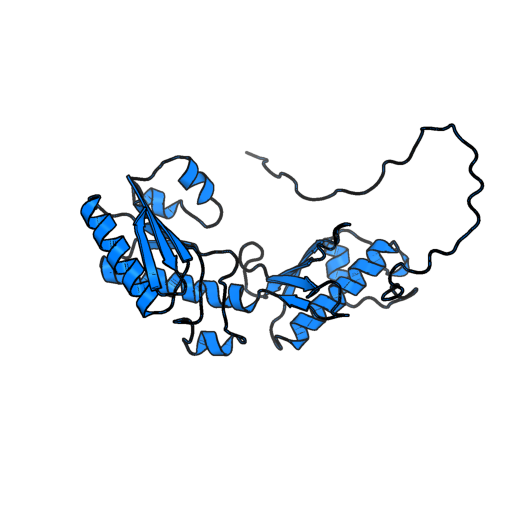A 1 194 ? 0.160 -5.964 8.005 1.00 92.44 194 SER A C 1
ATOM 1565 O O . SER A 1 194 ? 0.709 -5.721 6.926 1.00 92.44 194 SER A O 1
ATOM 1567 N N . GLY A 1 195 ? -0.285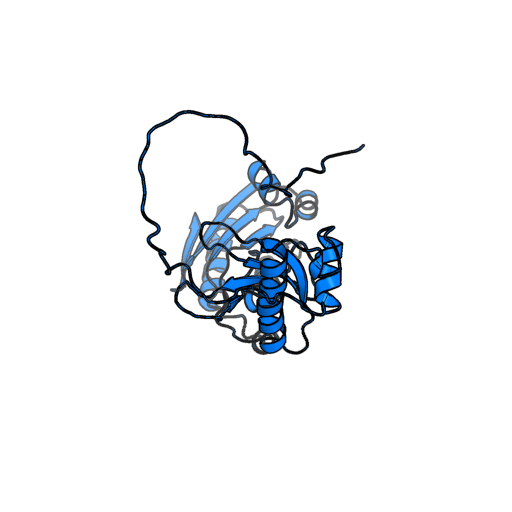 -4.994 8.793 1.00 93.12 195 GLY A N 1
ATOM 1568 C CA . GLY A 1 195 ? -0.211 -3.589 8.433 1.00 93.12 195 GLY A CA 1
ATOM 1569 C C . GLY A 1 195 ? -0.958 -2.699 9.413 1.00 93.12 195 GLY A C 1
ATOM 1570 O O . GLY A 1 195 ? -2.037 -3.045 9.888 1.00 93.12 195 GLY A O 1
ATOM 1571 N N . SER A 1 196 ? -0.374 -1.536 9.675 1.00 94.88 196 SER A N 1
ATOM 1572 C CA . SER A 1 196 ? -0.957 -0.473 10.485 1.00 94.88 196 SER A CA 1
ATOM 1573 C C . SER A 1 196 ? -2.050 0.259 9.717 1.00 94.88 196 SER A C 1
ATOM 1575 O O . SER A 1 196 ? -1.797 0.778 8.630 1.00 94.88 196 SER A O 1
ATOM 1577 N N . CYS A 1 197 ? -3.248 0.322 10.293 1.00 96.25 197 CYS A N 1
ATOM 1578 C CA . CYS A 1 197 ? -4.359 1.097 9.745 1.00 96.25 197 CYS A CA 1
ATOM 1579 C C . CYS A 1 197 ? -4.703 2.260 10.664 1.00 96.25 197 CYS A C 1
ATOM 1581 O O . CYS A 1 197 ? -4.641 2.131 11.886 1.00 96.25 197 CYS A O 1
ATOM 1583 N N . HIS A 1 198 ? -5.151 3.357 10.071 1.00 96.56 198 HIS A N 1
ATOM 1584 C CA . HIS A 1 198 ? -5.897 4.380 10.778 1.00 96.56 198 HIS A CA 1
ATOM 1585 C C . HIS A 1 198 ? -7.389 4.096 10.617 1.00 96.56 198 HIS A C 1
ATOM 1587 O O . HIS A 1 198 ? -7.883 3.916 9.503 1.00 96.56 198 HIS A O 1
ATOM 1593 N N . ILE A 1 199 ? -8.088 4.007 11.741 1.00 97.25 199 ILE A N 1
ATOM 1594 C CA . ILE A 1 199 ? -9.498 3.648 11.832 1.00 97.25 199 ILE A CA 1
ATOM 1595 C C . ILE A 1 199 ? -10.224 4.859 12.400 1.00 97.25 199 ILE A C 1
ATOM 1597 O O . ILE A 1 199 ? -9.971 5.259 13.535 1.00 97.25 199 ILE A O 1
ATOM 1601 N N . TYR A 1 200 ? -11.124 5.432 11.613 1.00 96.12 200 TYR A N 1
ATOM 1602 C CA . TYR A 1 200 ? -11.902 6.609 11.969 1.00 96.12 200 TYR A CA 1
ATOM 1603 C C . TYR A 1 200 ? -13.379 6.251 12.018 1.00 96.12 200 TYR A C 1
ATOM 1605 O O . TYR A 1 200 ? -13.904 5.600 11.113 1.00 96.12 200 TYR A O 1
ATOM 1613 N N . PHE A 1 201 ? -14.070 6.704 13.055 1.00 94.81 201 PHE A N 1
ATOM 1614 C CA . PHE A 1 201 ? -15.523 6.604 13.134 1.00 94.81 201 PHE A CA 1
ATOM 1615 C C . PHE A 1 201 ? -16.100 7.729 13.982 1.00 94.81 201 PHE A C 1
ATOM 1617 O O . PHE A 1 201 ? -15.404 8.349 14.785 1.00 94.81 201 PHE A O 1
ATOM 1624 N N . TYR A 1 202 ? -17.392 7.990 13.796 1.00 92.19 202 TYR A N 1
ATOM 1625 C CA . TYR A 1 202 ? -18.138 8.968 14.579 1.00 92.19 202 TYR A CA 1
ATOM 1626 C C . TYR A 1 202 ? -19.233 8.276 15.388 1.00 92.19 202 TYR A C 1
ATOM 1628 O O . TYR A 1 202 ? -20.214 7.779 14.828 1.00 92.19 202 TYR A O 1
ATOM 1636 N N . LEU A 1 203 ? -19.054 8.249 16.709 1.00 90.06 203 LEU A N 1
ATOM 1637 C CA . LEU A 1 203 ? -19.978 7.684 17.689 1.00 90.06 203 LEU A CA 1
ATOM 1638 C C . LEU A 1 203 ? -19.907 8.493 18.991 1.00 90.06 203 LEU A C 1
ATOM 1640 O O . LEU A 1 203 ? -18.929 9.182 19.258 1.00 90.06 203 LEU A O 1
ATOM 1644 N N . ASN A 1 204 ? -20.933 8.389 19.831 1.00 89.12 204 ASN A N 1
ATOM 1645 C CA . ASN A 1 204 ? -20.880 8.939 21.183 1.00 89.12 204 ASN A CA 1
ATOM 1646 C C . ASN A 1 204 ? -20.406 7.843 22.150 1.00 89.12 204 ASN A C 1
ATOM 1648 O O . ASN A 1 204 ? -21.225 7.065 22.642 1.00 89.12 204 ASN A O 1
ATOM 1652 N N . LEU A 1 205 ? -19.091 7.744 22.357 1.00 91.00 205 LEU A N 1
ATOM 1653 C CA . LEU A 1 205 ? -18.462 6.751 23.233 1.00 91.00 205 LEU A CA 1
ATOM 1654 C C . LEU A 1 205 ? -17.738 7.433 24.396 1.00 91.00 205 LEU A C 1
ATOM 1656 O O . LEU A 1 205 ? -17.195 8.523 24.242 1.00 91.00 205 LEU A O 1
ATOM 1660 N N . THR A 1 206 ? -17.710 6.764 25.548 1.00 94.12 206 THR A N 1
ATOM 1661 C CA . THR A 1 206 ? -16.813 7.122 26.656 1.00 94.12 206 THR A CA 1
ATOM 1662 C C . THR A 1 206 ? -15.443 6.474 26.456 1.00 94.12 206 THR A C 1
ATOM 1664 O O . THR A 1 206 ? -15.334 5.499 25.705 1.00 94.12 206 THR A O 1
ATOM 1667 N N . ASP A 1 207 ? -14.418 6.952 27.166 1.00 94.56 207 ASP A N 1
ATOM 1668 C CA . ASP A 1 207 ? -13.098 6.311 27.230 1.00 94.56 207 ASP A CA 1
ATOM 1669 C C . ASP A 1 207 ? -13.191 4.811 27.542 1.00 94.56 207 ASP A C 1
ATOM 1671 O O . ASP A 1 207 ? -12.548 3.997 26.882 1.00 94.56 207 ASP A O 1
ATOM 1675 N N . GLU A 1 208 ? -14.043 4.406 28.493 1.00 95.44 208 GLU A N 1
ATOM 1676 C CA . GLU A 1 208 ? -14.200 2.990 28.842 1.00 95.44 208 GLU A CA 1
ATOM 1677 C C . GLU A 1 208 ? -14.743 2.170 27.669 1.00 95.44 208 GLU A C 1
ATOM 1679 O O . GLU A 1 208 ? -14.241 1.081 27.396 1.00 95.44 208 GLU A O 1
ATOM 1684 N N . LYS A 1 209 ? -15.736 2.693 26.937 1.00 95.44 209 LYS A N 1
ATOM 1685 C CA . LYS A 1 209 ? -16.296 2.005 25.763 1.00 95.44 209 LYS A CA 1
ATOM 1686 C C . LYS A 1 209 ? -15.339 1.970 24.585 1.00 95.44 209 LYS A C 1
ATOM 1688 O O . LYS A 1 209 ? -15.328 0.985 23.849 1.00 95.44 209 LYS A O 1
ATOM 1693 N N . MET A 1 210 ? -14.529 3.008 24.429 1.00 95.06 210 MET A N 1
ATOM 1694 C CA .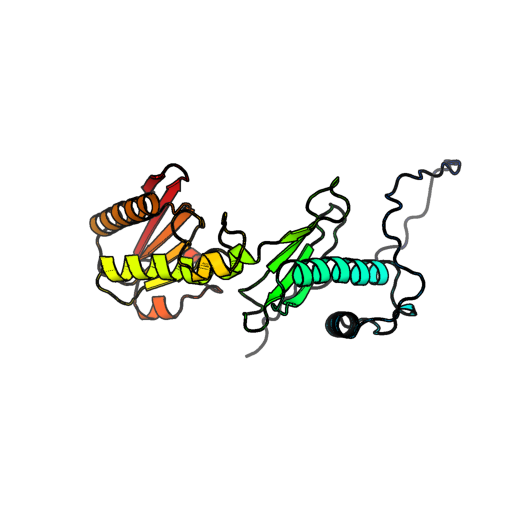 MET A 1 210 ? -13.466 3.033 23.436 1.00 95.06 210 MET A CA 1
ATOM 1695 C C . MET A 1 210 ? -12.397 1.981 23.750 1.00 95.06 210 MET A C 1
ATOM 1697 O O . MET A 1 210 ? -12.001 1.221 22.868 1.00 95.06 210 MET A O 1
ATOM 1701 N N . LYS A 1 211 ? -11.991 1.862 25.019 1.00 95.69 211 LYS A N 1
ATOM 1702 C CA . LYS A 1 211 ? -11.034 0.845 25.455 1.00 95.69 211 LYS A CA 1
ATOM 1703 C C . LYS A 1 211 ? -11.578 -0.578 25.302 1.00 95.69 211 LYS A C 1
ATOM 1705 O O . LYS A 1 211 ? -10.875 -1.418 24.750 1.00 95.69 211 LYS A O 1
ATOM 1710 N N . GLU A 1 212 ? -12.824 -0.834 25.715 1.00 96.50 212 GLU A N 1
ATOM 1711 C CA . GLU A 1 212 ? -13.502 -2.126 25.492 1.00 96.50 212 GLU A CA 1
ATOM 1712 C C . GLU A 1 212 ? -13.492 -2.510 24.002 1.00 96.50 212 GLU A C 1
ATOM 1714 O O . GLU A 1 212 ? -13.222 -3.659 23.650 1.00 96.50 212 GLU A O 1
ATOM 1719 N N . PHE A 1 213 ? -13.747 -1.542 23.115 1.00 97.06 213 PHE A N 1
ATOM 1720 C CA . PHE A 1 213 ? -13.657 -1.765 21.677 1.00 97.06 213 PHE A CA 1
ATOM 1721 C C . PHE A 1 213 ? -12.229 -2.099 21.228 1.00 97.06 213 PHE A C 1
ATOM 1723 O O . PHE A 1 213 ? -12.053 -3.072 20.501 1.00 97.06 213 PHE A O 1
ATOM 1730 N N . CYS A 1 214 ? -11.214 -1.341 21.652 1.00 97.00 214 CYS A N 1
ATOM 1731 C CA . CYS A 1 214 ? -9.819 -1.615 21.293 1.00 97.00 214 CYS A CA 1
ATOM 1732 C C . CYS A 1 214 ? -9.361 -3.005 21.771 1.00 97.00 214 CYS A C 1
ATOM 1734 O O . CYS A 1 214 ? -8.641 -3.690 21.047 1.00 97.00 214 CYS A O 1
ATOM 1736 N N . GLU A 1 215 ? -9.813 -3.455 22.946 1.00 96.69 215 GLU A N 1
ATOM 1737 C CA . GLU A 1 215 ? -9.554 -4.809 23.459 1.00 96.69 215 GLU A CA 1
ATOM 1738 C C . GLU A 1 215 ? -10.206 -5.873 22.570 1.00 96.69 215 GLU A C 1
ATOM 1740 O O . GLU A 1 215 ? -9.540 -6.820 22.146 1.00 96.69 215 GLU A O 1
ATOM 1745 N N . ALA A 1 216 ? -11.486 -5.695 22.229 1.00 97.94 216 ALA A N 1
ATOM 1746 C CA . ALA A 1 216 ? -12.207 -6.610 21.350 1.00 97.94 216 ALA A CA 1
ATOM 1747 C C . ALA A 1 216 ? -11.604 -6.645 19.935 1.00 97.94 216 ALA A C 1
ATOM 1749 O O . ALA A 1 216 ? -11.411 -7.716 19.366 1.00 97.94 216 ALA A O 1
ATOM 1750 N N . PHE A 1 217 ? -11.277 -5.481 19.374 1.00 97.81 217 PHE A N 1
ATOM 1751 C CA . PHE A 1 217 ? -10.638 -5.342 18.068 1.00 97.81 217 PHE A CA 1
ATOM 1752 C C . PHE A 1 217 ? -9.265 -6.014 18.033 1.00 97.81 217 PHE A C 1
ATOM 1754 O O . PHE A 1 217 ? -8.998 -6.805 17.131 1.00 97.81 217 PHE A O 1
ATOM 1761 N N . GLY A 1 218 ? -8.414 -5.758 19.028 1.00 96.75 218 GLY A N 1
ATOM 1762 C CA . GLY A 1 218 ? -7.107 -6.399 19.120 1.00 96.75 218 GLY A CA 1
ATOM 1763 C C . GLY A 1 218 ? -7.215 -7.921 19.238 1.00 96.75 218 GLY A C 1
ATOM 1764 O O . GLY A 1 218 ? -6.477 -8.640 18.563 1.00 96.75 218 GLY A O 1
ATOM 1765 N N . ALA A 1 219 ? -8.167 -8.421 20.036 1.00 96.62 219 ALA A N 1
ATOM 1766 C CA . ALA A 1 219 ? -8.441 -9.853 20.149 1.00 96.62 219 ALA A CA 1
ATOM 1767 C C . ALA A 1 219 ? -8.901 -10.452 18.811 1.00 96.62 219 ALA A C 1
ATOM 1769 O O . ALA A 1 219 ? -8.355 -11.464 18.376 1.00 96.62 219 ALA A O 1
ATOM 1770 N N . TRP A 1 220 ? -9.832 -9.794 18.115 1.00 97.06 220 TRP A N 1
ATOM 1771 C CA . TRP A 1 220 ? -10.282 -10.213 16.789 1.00 97.06 220 TRP A CA 1
ATOM 1772 C C . TRP A 1 220 ? -9.134 -10.238 15.772 1.00 97.06 220 TRP A C 1
ATOM 1774 O O . TRP A 1 220 ? -8.995 -11.210 15.026 1.00 97.06 220 TRP A O 1
ATOM 1784 N N . CYS A 1 221 ? -8.274 -9.217 15.762 1.00 95.69 221 CYS A N 1
ATOM 1785 C CA . CYS A 1 221 ? -7.079 -9.196 14.922 1.00 95.69 221 CYS A CA 1
ATOM 1786 C C . CYS A 1 221 ? -6.175 -10.396 15.217 1.00 95.69 221 CYS A C 1
ATOM 1788 O O . CYS A 1 221 ? -5.797 -11.110 14.291 1.00 95.69 221 CYS A O 1
ATOM 1790 N N . ALA A 1 222 ? -5.883 -10.666 16.492 1.00 94.00 222 ALA A N 1
ATOM 1791 C CA . ALA A 1 222 ? -5.052 -11.796 16.898 1.00 94.00 222 ALA A CA 1
ATOM 1792 C C . ALA A 1 222 ? -5.660 -13.152 16.486 1.00 94.00 222 ALA A C 1
ATOM 1794 O O . ALA A 1 222 ? -4.953 -13.999 15.939 1.00 94.00 222 ALA A O 1
ATOM 1795 N N . GLU A 1 223 ? -6.967 -13.347 16.683 1.00 94.25 223 GLU A N 1
ATOM 1796 C CA . GLU A 1 223 ? -7.695 -14.561 16.281 1.00 94.25 223 GLU A CA 1
ATOM 1797 C C . GLU A 1 223 ? -7.667 -14.793 14.766 1.00 94.25 223 GLU A C 1
ATOM 1799 O O . GLU A 1 223 ? -7.584 -15.934 14.308 1.00 94.25 223 GLU A O 1
ATOM 1804 N N . ASN A 1 224 ? -7.693 -13.712 13.985 1.00 92.62 224 ASN A N 1
ATOM 1805 C CA . ASN A 1 224 ? -7.645 -13.756 12.524 1.00 92.62 224 ASN A CA 1
ATOM 1806 C C . ASN A 1 224 ? -6.217 -13.641 11.971 1.00 92.62 224 ASN A C 1
ATOM 1808 O O . ASN A 1 224 ? -6.036 -13.540 10.758 1.00 92.62 224 ASN A O 1
ATOM 1812 N N . GLY A 1 225 ? -5.200 -13.669 12.839 1.00 91.25 225 GLY A N 1
ATOM 1813 C CA . GLY A 1 225 ? -3.787 -13.594 12.470 1.00 91.25 225 GLY A CA 1
ATOM 1814 C C . GLY A 1 225 ? -3.381 -12.288 11.781 1.00 91.25 225 GLY A C 1
ATOM 1815 O O . GLY A 1 225 ? -2.430 -12.277 10.999 1.00 91.25 225 GLY A O 1
ATOM 1816 N N . TYR A 1 226 ? -4.094 -11.197 12.060 1.00 92.88 226 TYR A N 1
ATOM 1817 C CA . TYR A 1 226 ? -3.686 -9.843 11.706 1.00 92.88 226 TYR A CA 1
ATOM 1818 C C . TYR A 1 226 ? -2.715 -9.288 12.747 1.00 92.88 226 TYR A C 1
ATOM 1820 O O . TYR A 1 226 ? -2.781 -9.610 13.932 1.00 92.88 226 TYR A O 1
ATOM 1828 N N . SER A 1 227 ? -1.787 -8.451 12.292 1.00 91.88 227 SER A N 1
ATOM 1829 C CA . SER A 1 227 ? -0.842 -7.747 13.161 1.00 91.88 227 SER A CA 1
ATOM 1830 C C . SER A 1 227 ? -0.536 -6.357 12.616 1.00 91.88 227 SER A C 1
ATOM 1832 O O . SER A 1 227 ? -0.597 -6.128 11.406 1.00 91.88 227 SER A O 1
ATOM 1834 N N . GLY A 1 228 ? -0.191 -5.434 13.506 1.00 93.19 228 GLY A N 1
ATOM 1835 C CA . GLY A 1 228 ? 0.069 -4.042 13.164 1.00 93.19 228 GLY A CA 1
ATOM 1836 C C . GLY A 1 228 ? -0.170 -3.099 14.335 1.00 93.19 228 GLY A C 1
ATOM 1837 O O . GLY A 1 228 ? -0.746 -3.480 15.352 1.00 93.19 228 GLY A O 1
ATOM 1838 N N . ASP A 1 229 ? 0.277 -1.858 14.159 1.00 94.38 229 ASP A N 1
ATOM 1839 C CA . ASP A 1 229 ? 0.010 -0.753 15.080 1.00 94.38 229 ASP A CA 1
ATOM 1840 C C . ASP A 1 229 ? -1.146 0.071 14.518 1.00 94.38 229 ASP A C 1
ATOM 1842 O O . ASP A 1 229 ? -0.963 0.827 13.563 1.00 94.38 229 ASP A O 1
ATOM 1846 N N . HIS A 1 230 ? -2.348 -0.113 15.052 1.00 96.44 230 HIS A N 1
ATOM 1847 C CA . HIS A 1 230 ? -3.550 0.547 14.558 1.00 96.44 230 HIS A CA 1
ATOM 1848 C C . HIS A 1 230 ? -3.839 1.815 15.354 1.00 96.44 230 HIS A C 1
ATOM 1850 O O . HIS A 1 230 ? -3.827 1.797 16.582 1.00 96.44 230 HIS A O 1
ATOM 1856 N N . LEU A 1 231 ? -4.146 2.904 14.653 1.00 96.31 231 LEU A N 1
ATOM 1857 C CA . LEU A 1 231 ? -4.594 4.142 15.277 1.00 96.31 231 LEU A CA 1
ATOM 1858 C C . LEU A 1 231 ? -6.115 4.200 15.224 1.00 96.31 231 LEU A C 1
ATOM 1860 O O . LEU A 1 231 ? -6.691 4.321 14.144 1.00 96.31 231 LEU A O 1
ATOM 1864 N N . VAL A 1 232 ? -6.766 4.116 16.376 1.00 97.00 232 VAL A N 1
ATOM 1865 C CA . VAL A 1 232 ? -8.224 4.123 16.484 1.00 97.00 232 VAL A CA 1
ATOM 1866 C C . VAL A 1 232 ? -8.673 5.499 16.950 1.00 97.00 232 VAL A C 1
ATOM 1868 O O . VAL A 1 232 ? -8.341 5.911 18.056 1.00 97.00 232 VAL A O 1
ATOM 1871 N N . THR A 1 233 ? -9.411 6.217 16.106 1.00 95.75 233 THR A N 1
ATOM 1872 C CA . THR A 1 233 ? -9.751 7.629 16.310 1.00 95.75 233 THR A CA 1
ATOM 1873 C C . THR A 1 233 ? -11.259 7.852 16.268 1.00 95.75 233 THR A C 1
ATOM 1875 O O . THR A 1 233 ? -11.926 7.555 15.274 1.00 95.75 233 THR A O 1
ATOM 1878 N N . LEU A 1 234 ? -11.784 8.438 17.344 1.00 94.19 234 LEU A N 1
ATOM 1879 C CA . LEU A 1 234 ? -13.149 8.937 17.420 1.00 94.19 234 LEU A CA 1
ATOM 1880 C C . LEU A 1 234 ? -13.193 10.378 16.905 1.00 94.19 234 LEU A C 1
ATOM 1882 O O . LEU A 1 234 ? -12.644 11.289 17.526 1.00 94.19 234 LEU A O 1
ATOM 1886 N N . VAL A 1 235 ? -13.847 10.580 15.769 1.00 92.81 235 VAL A N 1
ATOM 1887 C CA . VAL A 1 235 ? -13.966 11.884 15.103 1.00 92.81 235 VAL A CA 1
ATOM 1888 C C . VAL A 1 235 ? -15.013 12.752 15.814 1.00 92.81 235 VAL A C 1
ATOM 1890 O O . VAL A 1 235 ? -15.948 12.229 16.409 1.00 92.81 235 VAL A O 1
ATOM 1893 N N . GLU A 1 236 ? -14.886 14.080 15.757 1.00 89.69 236 GLU A N 1
ATOM 1894 C CA . GLU A 1 236 ? -15.811 15.025 16.417 1.00 89.69 236 GLU A CA 1
ATOM 1895 C C . GLU A 1 236 ? -17.223 15.060 15.808 1.00 89.69 236 GLU A C 1
ATOM 1897 O O . GLU A 1 236 ? -18.203 15.356 16.497 1.00 89.69 236 GLU A O 1
ATOM 1902 N N . SER A 1 237 ? -17.342 14.798 14.505 1.00 89.69 237 SER A N 1
ATOM 1903 C CA . SER A 1 237 ? -18.612 14.823 13.779 1.00 89.69 237 SER A CA 1
ATOM 1904 C C . SER A 1 237 ? -18.589 13.916 12.549 1.00 89.69 237 SER A C 1
ATOM 1906 O O . SER A 1 237 ? -17.531 13.569 12.021 1.00 89.69 237 SER A O 1
ATOM 1908 N N . SER A 1 238 ? -19.771 13.558 12.044 1.00 89.31 238 SER A N 1
ATOM 1909 C CA . SER A 1 238 ? -19.891 12.833 10.774 1.00 89.31 238 SER A CA 1
ATOM 1910 C C . SER A 1 238 ? -19.384 13.651 9.583 1.00 89.31 238 SER A C 1
ATOM 1912 O O . SER A 1 238 ? -18.772 13.088 8.687 1.00 89.31 238 SER A O 1
ATOM 1914 N N . GLU A 1 239 ? -19.581 14.974 9.589 1.00 90.31 239 GLU A N 1
ATOM 1915 C CA . GLU A 1 239 ? -19.074 15.867 8.534 1.00 90.31 239 GLU A CA 1
ATOM 1916 C C . GLU A 1 239 ? -17.544 15.822 8.466 1.00 90.31 239 GLU A C 1
ATOM 1918 O O . GLU A 1 239 ? -16.966 15.723 7.389 1.00 90.31 239 GLU A O 1
ATOM 1923 N N . LYS A 1 240 ? -16.878 15.815 9.628 1.00 89.50 240 LYS A N 1
ATOM 1924 C CA . LYS A 1 240 ? -15.420 15.686 9.699 1.00 89.50 240 LYS A CA 1
ATOM 1925 C C . LYS A 1 240 ? -14.941 14.339 9.179 1.00 89.50 240 LYS A C 1
ATOM 1927 O O . LYS A 1 240 ? -13.926 14.293 8.498 1.00 89.50 240 LYS A O 1
ATOM 1932 N N . LEU A 1 241 ? -15.679 13.263 9.448 1.00 92.00 241 LEU A N 1
ATOM 1933 C CA . LEU A 1 241 ? -15.345 11.937 8.931 1.00 92.00 241 LEU A CA 1
ATOM 1934 C C . LEU A 1 241 ? -15.363 11.909 7.393 1.00 92.00 241 LEU A C 1
ATOM 1936 O O . LEU A 1 241 ? -14.485 11.296 6.794 1.00 92.00 241 LEU A O 1
ATOM 1940 N N . GLU A 1 242 ? -16.313 12.604 6.762 1.00 91.38 242 GLU A N 1
ATOM 1941 C CA . GLU A 1 242 ? -16.410 12.723 5.297 1.00 91.38 242 GLU A CA 1
ATOM 1942 C C . GLU A 1 242 ? -15.286 13.574 4.674 1.00 91.38 242 GLU A C 1
ATOM 1944 O O . GLU A 1 242 ? -14.984 13.428 3.489 1.00 91.38 242 GLU A O 1
ATOM 1949 N N . GLU A 1 243 ? -14.647 14.453 5.452 1.00 91.50 243 GLU A N 1
ATOM 1950 C CA . GLU A 1 243 ? -13.512 15.270 5.005 1.00 91.50 243 GLU A CA 1
ATOM 1951 C C . GLU A 1 243 ? -12.175 14.508 5.033 1.00 91.50 243 GLU A C 1
ATOM 1953 O O . GLU A 1 243 ? -11.216 14.938 4.384 1.00 91.50 243 GLU A O 1
ATOM 1958 N N . ILE A 1 244 ? -12.082 13.403 5.780 1.00 92.69 244 ILE A N 1
ATOM 1959 C CA . ILE A 1 244 ? -10.849 12.618 5.920 1.00 92.69 244 ILE A CA 1
ATOM 1960 C C . ILE A 1 244 ? -10.649 11.727 4.689 1.00 92.69 244 ILE A C 1
ATOM 1962 O O . ILE A 1 244 ? -11.562 11.089 4.175 1.00 92.69 244 ILE A O 1
ATOM 1966 N N . SER A 1 245 ? -9.406 11.663 4.228 1.00 92.25 245 SER A N 1
ATOM 1967 C CA . SER A 1 245 ? -8.956 10.859 3.097 1.00 92.25 245 SER A CA 1
ATOM 1968 C C . SER A 1 245 ? -7.515 10.405 3.303 1.00 92.25 245 SER A C 1
ATOM 1970 O O . SER A 1 245 ? -6.781 10.926 4.152 1.00 92.25 245 SER A O 1
ATOM 1972 N N . GLU A 1 246 ? -7.058 9.495 2.450 1.00 88.19 246 GLU A N 1
ATOM 1973 C CA . GLU A 1 246 ? -5.672 9.037 2.418 1.00 88.19 246 GLU A CA 1
ATOM 1974 C C . GLU A 1 246 ? -4.657 10.179 2.218 1.00 88.19 246 GLU A C 1
ATOM 1976 O O . GLU A 1 246 ? -3.504 10.050 2.633 1.00 88.19 246 GLU A O 1
ATOM 1981 N N . PHE A 1 247 ? -5.079 11.313 1.643 1.00 88.69 247 PHE A N 1
ATOM 1982 C CA . PHE A 1 247 ? -4.210 12.446 1.312 1.00 88.69 247 PHE A CA 1
ATOM 1983 C C . PHE A 1 247 ? -4.070 13.486 2.426 1.00 88.69 247 PHE A C 1
ATOM 1985 O O . PHE A 1 247 ? -3.095 14.237 2.428 1.00 88.69 247 PHE A O 1
ATOM 1992 N N . ASN A 1 248 ? -5.033 13.571 3.347 1.00 90.31 248 ASN A N 1
ATOM 1993 C CA . ASN A 1 248 ? -5.065 14.604 4.390 1.00 90.31 248 ASN A CA 1
ATOM 1994 C C . ASN A 1 248 ? -5.146 14.047 5.819 1.00 90.31 248 ASN A C 1
ATOM 1996 O O . ASN A 1 248 ? -5.052 14.833 6.759 1.00 90.31 248 ASN A O 1
ATOM 2000 N N . GLN A 1 249 ? -5.248 12.727 6.001 1.00 88.56 249 GLN A N 1
ATOM 2001 C CA . GLN A 1 249 ? -5.323 12.084 7.318 1.00 88.56 249 GLN A CA 1
ATOM 2002 C C . GLN A 1 249 ? -4.239 12.553 8.304 1.00 88.56 249 GLN A C 1
ATOM 2004 O O . GLN A 1 249 ? -4.538 12.828 9.458 1.00 88.56 249 GLN A O 1
ATOM 2009 N N . TYR A 1 250 ? -2.989 12.727 7.863 1.00 85.88 250 TYR A N 1
ATOM 2010 C CA . TYR A 1 250 ? -1.912 13.192 8.743 1.00 85.88 250 TYR A CA 1
ATOM 2011 C C . TYR A 1 250 ? -2.069 14.662 9.133 1.00 85.88 250 TYR A C 1
ATOM 2013 O O . TYR A 1 250 ? -1.720 15.042 10.244 1.00 85.88 250 TYR A O 1
ATOM 2021 N N . SER A 1 251 ? -2.598 15.498 8.237 1.00 86.38 251 SER A N 1
ATOM 2022 C CA . SER A 1 251 ? -2.937 16.883 8.573 1.00 86.38 251 SER A CA 1
ATOM 2023 C C . SER A 1 251 ? -4.059 16.922 9.605 1.00 86.38 251 SER A C 1
ATOM 2025 O O . SER A 1 251 ? -3.916 17.618 10.600 1.00 86.38 251 SER A O 1
ATOM 2027 N N . TYR A 1 252 ? -5.103 16.112 9.418 1.00 85.25 252 TYR A N 1
ATOM 2028 C CA . TYR A 1 252 ? -6.211 15.984 10.366 1.00 85.25 252 TYR A CA 1
ATOM 2029 C C . TYR A 1 252 ? -5.735 15.547 11.763 1.00 85.25 252 TYR A C 1
ATOM 2031 O O . TYR A 1 252 ? -6.068 16.186 12.758 1.00 85.25 252 TYR A O 1
ATOM 2039 N N . LEU A 1 253 ? -4.891 14.510 11.833 1.00 84.25 253 LEU A N 1
ATOM 2040 C CA . LEU A 1 253 ? -4.327 14.012 13.093 1.00 84.25 253 LEU A CA 1
ATOM 2041 C C . LEU A 1 253 ? -3.471 15.062 13.821 1.00 84.25 253 LEU A C 1
ATOM 2043 O O . LEU A 1 253 ? -3.493 15.113 15.043 1.00 84.25 253 LEU A O 1
ATOM 2047 N N . ASN A 1 254 ? -2.749 15.914 13.087 1.00 81.56 254 ASN A N 1
ATOM 2048 C CA . ASN A 1 254 ? -1.900 16.960 13.671 1.00 81.56 254 ASN A CA 1
ATOM 2049 C C . ASN A 1 254 ? -2.676 18.185 14.177 1.00 81.56 254 ASN A C 1
ATOM 2051 O O . ASN A 1 254 ? -2.097 19.024 14.866 1.00 81.56 254 ASN A O 1
ATOM 2055 N N . GLU A 1 255 ? -3.942 18.339 13.791 1.00 81.31 255 GLU A N 1
ATOM 2056 C CA . GLU A 1 255 ? -4.790 19.450 14.233 1.00 81.31 255 GLU A CA 1
ATOM 2057 C C . GLU A 1 255 ? -5.538 19.135 15.543 1.00 81.31 255 GLU A C 1
ATOM 2059 O O . GLU A 1 255 ? -6.257 20.000 16.036 1.00 81.31 255 GLU A O 1
ATOM 2064 N N . ASP A 1 256 ? -5.368 17.930 16.108 1.00 73.88 256 ASP A N 1
ATOM 2065 C CA . ASP A 1 256 ? -6.045 17.449 17.326 1.00 73.88 256 ASP A CA 1
ATOM 2066 C C . ASP A 1 256 ? -7.582 17.578 17.270 1.00 73.88 256 ASP A C 1
ATOM 2068 O O . ASP A 1 256 ? -8.253 17.808 18.271 1.00 73.88 256 ASP A O 1
ATOM 2072 N N . THR A 1 257 ? -8.157 17.414 16.075 1.00 76.12 257 THR A N 1
ATOM 2073 C CA . THR A 1 257 ? -9.602 17.571 15.801 1.00 76.12 257 THR A CA 1
ATOM 2074 C C . THR A 1 257 ? -10.399 16.281 16.034 1.00 76.12 257 THR A C 1
ATOM 2076 O O . THR A 1 257 ? -11.298 15.932 15.261 1.00 76.12 257 THR A O 1
ATOM 2079 N N . TYR A 1 258 ? -10.044 15.526 17.076 1.00 85.56 258 TYR A N 1
ATOM 2080 C CA . TYR A 1 258 ? -10.659 14.252 17.456 1.00 85.56 258 TYR A CA 1
ATOM 2081 C C . TYR A 1 258 ? -11.042 14.243 18.940 1.00 85.56 258 TYR A C 1
ATOM 2083 O O . TYR A 1 258 ? -10.486 14.970 19.756 1.00 85.56 258 TYR A O 1
ATOM 2091 N N . THR A 1 259 ? -12.013 13.404 19.305 1.00 89.00 259 THR A N 1
ATOM 2092 C CA . THR A 1 259 ? -12.512 13.315 20.688 1.00 89.00 259 THR A CA 1
ATOM 2093 C C . THR A 1 259 ? -11.709 12.329 21.532 1.00 89.00 259 THR A C 1
ATOM 2095 O O . THR A 1 259 ? -11.380 12.630 22.674 1.00 89.00 259 THR A O 1
ATOM 2098 N N . LEU A 1 260 ? -11.391 11.155 20.980 1.00 92.75 260 LEU A N 1
ATOM 2099 C CA . LEU A 1 260 ? -10.611 10.103 21.637 1.00 92.75 260 LEU A CA 1
ATOM 2100 C C . LEU A 1 260 ? -9.701 9.426 20.618 1.00 92.75 260 LEU A C 1
ATOM 2102 O O . LEU A 1 260 ? -10.081 9.264 19.456 1.00 92.75 260 LEU A O 1
ATOM 2106 N N . GLN A 1 261 ? -8.527 8.993 21.064 1.00 94.25 261 GLN A N 1
ATOM 2107 C CA . GLN A 1 261 ? -7.574 8.277 20.231 1.00 94.25 261 GLN A CA 1
ATOM 2108 C C . GLN A 1 261 ? -6.818 7.241 21.056 1.00 94.25 261 GLN A C 1
ATOM 2110 O O . GLN A 1 261 ? -6.405 7.531 22.174 1.00 94.25 261 GLN A O 1
ATOM 2115 N N . TYR A 1 262 ? -6.644 6.054 20.480 1.00 95.75 262 TYR A N 1
ATOM 2116 C CA . TYR A 1 262 ? -5.869 4.968 21.069 1.00 95.75 262 TYR A CA 1
ATOM 2117 C C . TYR A 1 262 ? -4.970 4.321 20.025 1.00 95.75 262 TYR A C 1
ATOM 2119 O O . TYR A 1 262 ? -5.358 4.154 18.864 1.00 95.75 262 TYR A O 1
ATOM 2127 N N . HIS A 1 263 ? -3.799 3.884 20.467 1.00 94.94 263 HIS A N 1
ATOM 2128 C CA . HIS A 1 263 ? -2.964 2.960 19.719 1.00 94.94 263 HIS A CA 1
ATOM 2129 C C . HIS A 1 263 ? -3.311 1.533 20.133 1.00 94.94 263 HIS A C 1
ATOM 2131 O O . HIS A 1 263 ? -3.130 1.160 21.286 1.00 94.94 263 HIS A O 1
ATOM 2137 N N . CYS A 1 264 ? -3.805 0.730 19.194 1.00 96.31 264 CYS A N 1
ATOM 2138 C CA . CYS A 1 264 ? -4.034 -0.698 19.376 1.00 96.31 264 CYS A CA 1
ATOM 2139 C C . CYS A 1 264 ? -2.956 -1.475 18.614 1.00 96.31 264 CYS A C 1
ATOM 2141 O O . CYS A 1 264 ? -2.997 -1.583 17.386 1.00 96.31 264 CYS A O 1
ATOM 2143 N N . THR A 1 265 ? -1.982 -2.003 19.346 1.00 95.94 265 THR A N 1
ATOM 2144 C CA . THR A 1 265 ? -0.877 -2.785 18.791 1.00 95.94 265 THR A CA 1
ATOM 2145 C C . THR A 1 265 ? -1.176 -4.268 18.914 1.00 95.94 265 THR A C 1
ATOM 2147 O O . THR A 1 265 ? -1.418 -4.778 20.006 1.00 95.94 265 THR A O 1
ATOM 2150 N N . VAL A 1 266 ? -1.103 -4.979 17.790 1.00 94.62 266 VAL A N 1
ATOM 2151 C CA . VAL A 1 266 ? -1.245 -6.436 17.732 1.00 94.62 266 VAL A CA 1
ATOM 2152 C C . VAL A 1 266 ? 0.049 -7.034 17.198 1.00 94.62 266 VAL A C 1
ATOM 2154 O O . VAL A 1 266 ? 0.426 -6.820 16.044 1.00 94.62 266 VAL A O 1
ATOM 2157 N N . SER A 1 267 ? 0.757 -7.786 18.040 1.00 91.38 267 SER A N 1
ATOM 2158 C CA . SER A 1 267 ? 2.012 -8.436 17.660 1.00 91.38 267 SER A CA 1
ATOM 2159 C C . SER A 1 267 ? 1.765 -9.642 16.750 1.00 91.38 267 SER A C 1
ATOM 2161 O O . SER A 1 267 ? 0.700 -10.253 16.774 1.00 91.38 267 SER A O 1
ATOM 2163 N N . THR A 1 268 ? 2.781 -10.076 15.997 1.00 85.19 268 THR A N 1
ATOM 2164 C CA . THR A 1 268 ? 2.703 -11.327 15.211 1.00 85.19 268 THR A CA 1
ATOM 2165 C C . THR A 1 268 ? 2.421 -12.561 16.086 1.00 85.19 268 THR A C 1
ATOM 2167 O O . THR A 1 268 ? 1.928 -13.566 15.590 1.00 85.19 268 THR A O 1
ATOM 2170 N N . GLY A 1 269 ? 2.718 -12.496 17.390 1.00 83.62 269 GLY A N 1
ATOM 2171 C CA . GLY A 1 269 ? 2.402 -13.548 18.360 1.00 83.62 269 GLY A CA 1
ATOM 2172 C C . GLY A 1 269 ? 1.003 -13.444 18.979 1.00 83.62 269 GLY A C 1
ATOM 2173 O O . GLY A 1 269 ? 0.705 -14.216 19.886 1.00 83.62 269 GLY A O 1
ATOM 2174 N N . GLY A 1 270 ? 0.172 -12.490 18.542 1.00 85.69 270 GLY A N 1
ATOM 2175 C CA . GLY A 1 270 ? -1.188 -12.281 19.047 1.00 85.69 270 GLY A CA 1
ATOM 2176 C C . GLY A 1 270 ? -1.268 -11.532 20.380 1.00 85.69 270 GLY A C 1
ATOM 2177 O O . GLY A 1 270 ? -2.299 -11.564 21.043 1.00 85.69 270 GLY A O 1
ATOM 2178 N N . THR A 1 271 ? -0.187 -10.877 20.812 1.00 91.12 271 THR A N 1
ATOM 2179 C CA . THR A 1 271 ? -0.223 -10.005 21.998 1.00 91.12 271 THR A CA 1
ATOM 2180 C C . THR A 1 271 ? -0.865 -8.675 21.631 1.00 91.12 271 THR A C 1
ATOM 2182 O O . THR A 1 271 ? -0.441 -8.061 20.654 1.00 91.12 271 THR A O 1
ATOM 2185 N N . VAL A 1 272 ? -1.839 -8.242 22.429 1.00 94.12 272 VAL A N 1
ATOM 2186 C CA . VAL A 1 272 ? -2.556 -6.974 22.259 1.00 94.12 272 VAL A CA 1
ATOM 2187 C C . VAL A 1 272 ? -2.079 -5.982 23.315 1.00 94.12 272 VAL A C 1
ATOM 2189 O O . VAL A 1 272 ? -2.067 -6.316 24.500 1.00 94.12 272 VAL A O 1
ATOM 2192 N N . ASP A 1 273 ? -1.704 -4.781 22.883 1.00 94.62 273 ASP A N 1
ATOM 2193 C CA . ASP A 1 273 ? -1.377 -3.644 23.746 1.00 94.62 273 ASP A CA 1
ATOM 2194 C C . ASP A 1 273 ? -2.197 -2.414 23.337 1.00 94.62 273 ASP A C 1
ATOM 2196 O O . ASP A 1 273 ? -2.471 -2.214 22.151 1.00 94.62 273 ASP A O 1
ATOM 2200 N N . ILE A 1 274 ? -2.634 -1.628 24.324 1.00 93.56 274 ILE A N 1
ATOM 2201 C CA . ILE A 1 274 ? -3.508 -0.465 24.120 1.00 93.56 274 ILE A CA 1
ATOM 2202 C C . ILE A 1 274 ? -2.939 0.718 24.893 1.00 93.56 274 ILE A C 1
ATOM 2204 O O . ILE A 1 274 ? -2.884 0.679 26.126 1.00 93.56 274 ILE A O 1
ATOM 2208 N N . LEU A 1 275 ? -2.554 1.761 24.156 1.00 87.19 275 LEU A N 1
ATOM 2209 C CA . LEU A 1 275 ? -1.969 2.998 24.676 1.00 87.19 275 LEU A CA 1
ATOM 2210 C C . LEU A 1 275 ? -2.844 4.206 24.357 1.00 87.19 275 LEU A C 1
ATOM 2212 O O . LEU A 1 275 ? -3.385 4.258 23.227 1.00 87.19 275 LEU A O 1
#

Radius of gyration: 24.61 Å; chains: 1; bounding box: 76×48×60 Å